Protein AF-A0A9X0CP91-F1 (afdb_monomer_lite)

Radius of gyration: 25.09 Å; chains: 1; bounding box: 64×52×85 Å

Structure (mmCIF, N/CA/C/O backbone):
data_AF-A0A9X0CP91-F1
#
_entry.id   AF-A0A9X0CP91-F1
#
loop_
_atom_site.group_PDB
_atom_site.id
_atom_site.type_symbol
_atom_site.label_atom_id
_atom_site.label_alt_id
_atom_site.label_comp_id
_atom_site.label_asym_id
_atom_site.label_entity_id
_atom_site.label_seq_id
_atom_site.pdbx_PDB_ins_code
_atom_site.Cartn_x
_atom_site.Cartn_y
_atom_site.Cartn_z
_atom_site.occupancy
_atom_site.B_iso_or_equiv
_atom_site.auth_seq_id
_atom_site.auth_comp_id
_atom_site.auth_asym_id
_atom_site.auth_atom_id
_atom_site.pdbx_PDB_model_num
ATOM 1 N N . MET A 1 1 ? 45.580 -5.637 -49.593 1.00 37.94 1 MET A N 1
ATOM 2 C CA . MET A 1 1 ? 45.511 -6.085 -48.185 1.00 37.94 1 MET A CA 1
ATOM 3 C C . MET A 1 1 ? 44.489 -5.228 -47.448 1.00 37.94 1 MET A C 1
ATOM 5 O O . MET A 1 1 ? 44.771 -4.050 -47.260 1.00 37.94 1 MET A O 1
ATOM 9 N N . PRO A 1 2 ? 43.308 -5.745 -47.074 1.00 35.38 2 PRO A N 1
ATOM 10 C CA . PRO A 1 2 ? 42.394 -5.023 -46.199 1.00 35.38 2 PRO A CA 1
ATOM 11 C C . PRO A 1 2 ? 42.758 -5.299 -44.733 1.00 35.38 2 PRO A C 1
ATOM 13 O O . PRO A 1 2 ? 42.915 -6.451 -44.333 1.00 35.38 2 PRO A O 1
ATOM 16 N N . LYS A 1 3 ? 42.923 -4.235 -43.940 1.00 39.47 3 LYS A N 1
ATOM 17 C CA . LYS A 1 3 ? 43.071 -4.321 -42.482 1.00 39.47 3 LYS A CA 1
ATOM 18 C C . LYS A 1 3 ? 41.711 -4.699 -41.891 1.00 39.47 3 LYS A C 1
ATOM 20 O O . LYS A 1 3 ? 40.739 -3.980 -42.102 1.00 39.47 3 LYS A O 1
ATOM 25 N N . GLY A 1 4 ? 41.657 -5.841 -41.209 1.00 34.72 4 GLY A N 1
ATOM 26 C CA . GLY A 1 4 ? 40.470 -6.313 -40.504 1.00 34.72 4 GLY A CA 1
ATOM 27 C C . GLY A 1 4 ? 40.104 -5.373 -39.359 1.00 34.72 4 GLY A C 1
ATOM 28 O O . GLY A 1 4 ? 40.947 -5.051 -38.525 1.00 34.72 4 GLY A O 1
ATOM 29 N N . ASP A 1 5 ? 38.848 -4.934 -39.349 1.00 39.09 5 ASP A N 1
ATOM 30 C CA . ASP A 1 5 ? 38.219 -4.230 -38.235 1.00 39.09 5 ASP A CA 1
ATOM 31 C C . ASP A 1 5 ? 37.894 -5.267 -37.147 1.00 39.09 5 ASP A C 1
ATOM 33 O O . ASP A 1 5 ? 36.863 -5.939 -37.180 1.00 39.09 5 ASP A O 1
ATOM 37 N N . THR A 1 6 ? 38.817 -5.469 -36.206 1.00 44.38 6 THR A N 1
ATOM 38 C CA . THR A 1 6 ? 38.573 -6.218 -34.969 1.00 44.38 6 THR A CA 1
ATOM 39 C C . THR A 1 6 ? 37.736 -5.364 -34.018 1.00 44.38 6 THR A C 1
ATOM 41 O O . THR A 1 6 ? 38.214 -4.887 -32.990 1.00 44.38 6 THR A O 1
ATOM 44 N N . ARG A 1 7 ? 36.446 -5.201 -34.332 1.00 39.03 7 ARG A N 1
ATOM 45 C CA . ARG A 1 7 ? 35.447 -4.877 -33.308 1.00 39.03 7 ARG A CA 1
ATOM 46 C C . ARG A 1 7 ? 35.162 -6.139 -32.519 1.00 39.03 7 ARG A C 1
ATOM 48 O O . ARG A 1 7 ? 34.412 -7.014 -32.943 1.00 39.03 7 ARG A O 1
ATOM 55 N N . THR A 1 8 ? 35.798 -6.215 -31.362 1.00 38.59 8 THR A N 1
ATOM 56 C CA . THR A 1 8 ? 35.434 -7.088 -30.256 1.00 38.59 8 THR A CA 1
ATOM 57 C C . THR A 1 8 ? 33.922 -7.026 -30.027 1.00 38.59 8 THR A C 1
ATOM 59 O O . THR A 1 8 ? 33.380 -6.038 -29.535 1.00 38.59 8 THR A O 1
ATOM 62 N N . GLN A 1 9 ? 33.235 -8.108 -30.402 1.00 38.88 9 GLN A N 1
ATOM 63 C CA . GLN A 1 9 ? 31.926 -8.475 -29.871 1.00 38.88 9 GLN A CA 1
ATOM 64 C C . GLN A 1 9 ? 32.090 -8.742 -28.372 1.00 38.88 9 GLN A C 1
ATOM 66 O O . GLN A 1 9 ? 32.243 -9.881 -27.930 1.00 38.88 9 GLN A O 1
ATOM 71 N N . THR A 1 10 ? 32.096 -7.685 -27.568 1.00 36.56 10 THR A N 1
ATOM 72 C CA . THR A 1 10 ? 32.018 -7.826 -26.118 1.00 36.56 10 THR A CA 1
ATOM 73 C C . THR A 1 10 ? 30.563 -8.114 -25.760 1.00 36.56 10 THR A C 1
ATOM 75 O O . THR A 1 10 ? 29.723 -7.223 -25.726 1.00 36.56 10 THR A O 1
ATOM 78 N N . GLN A 1 11 ? 30.284 -9.410 -25.619 1.00 34.94 11 GLN A N 1
ATOM 79 C CA . GLN A 1 11 ? 29.275 -10.041 -24.766 1.00 34.94 11 GLN A CA 1
ATOM 80 C C . GLN A 1 11 ? 28.135 -9.144 -24.250 1.00 34.94 11 GLN A C 1
ATOM 82 O O . GLN A 1 11 ? 28.250 -8.496 -23.216 1.00 34.94 11 GLN A O 1
ATOM 87 N N . TRP A 1 12 ? 26.966 -9.276 -24.880 1.00 33.06 12 TRP A N 1
ATOM 88 C CA . TRP A 1 12 ? 25.655 -8.998 -24.279 1.00 33.06 12 TRP A CA 1
ATOM 89 C C . TRP A 1 12 ? 25.276 -10.077 -23.249 1.00 33.06 12 TRP A C 1
ATOM 91 O O . TRP A 1 12 ? 24.213 -10.690 -23.343 1.00 33.06 12 TRP A O 1
ATOM 101 N N . LYS A 1 13 ? 26.176 -10.392 -22.315 1.00 39.19 13 LYS A N 1
ATOM 102 C CA . LYS A 1 13 ? 25.868 -11.319 -21.227 1.00 39.19 13 LYS A CA 1
ATOM 103 C C . LYS A 1 13 ? 25.363 -10.503 -20.044 1.00 39.19 13 LYS A C 1
ATOM 105 O O . LYS A 1 13 ? 26.078 -9.652 -19.530 1.00 39.19 13 LYS A O 1
ATOM 110 N N . ASP A 1 14 ? 24.106 -10.780 -19.710 1.00 44.78 14 ASP A N 1
ATOM 111 C CA . ASP A 1 14 ? 23.329 -10.283 -18.574 1.00 44.78 14 ASP A CA 1
ATOM 112 C C . ASP A 1 14 ? 22.700 -8.894 -18.755 1.00 44.78 14 ASP A C 1
ATOM 114 O O . ASP A 1 14 ? 22.888 -7.977 -17.960 1.00 44.78 14 ASP A O 1
ATOM 118 N N . ILE A 1 15 ? 21.854 -8.756 -19.785 1.00 43.19 15 ILE A N 1
ATOM 119 C CA . ILE A 1 15 ? 20.741 -7.800 -19.700 1.00 43.19 15 ILE A CA 1
ATOM 120 C C . ILE A 1 15 ? 19.804 -8.366 -18.620 1.00 43.19 15 ILE A C 1
ATOM 122 O O . ILE A 1 15 ? 19.315 -9.486 -18.811 1.00 43.19 15 ILE A O 1
ATOM 126 N N . PRO A 1 16 ? 19.546 -7.662 -17.498 1.00 52.84 16 PRO A N 1
ATOM 127 C CA . PRO A 1 16 ? 18.513 -8.077 -16.557 1.00 52.84 16 PRO A CA 1
ATOM 128 C C . PRO A 1 16 ? 17.243 -8.327 -17.361 1.00 52.84 16 PRO A C 1
ATOM 130 O O . PRO A 1 16 ? 16.894 -7.477 -18.183 1.00 52.84 16 PRO A O 1
ATOM 133 N N . SER A 1 17 ? 16.615 -9.497 -17.183 1.00 63.12 17 SER A N 1
ATOM 134 C CA . SER A 1 17 ? 15.322 -9.835 -17.792 1.00 63.12 17 SER A CA 1
ATOM 135 C C . SER A 1 17 ? 14.482 -8.568 -17.892 1.00 63.12 17 SER A C 1
ATOM 137 O O . SER A 1 17 ? 14.165 -7.974 -16.862 1.00 63.12 17 SER A O 1
ATOM 139 N N . ARG A 1 18 ? 14.228 -8.097 -19.118 1.00 76.56 18 ARG A N 1
ATOM 140 C CA . ARG A 1 18 ? 13.559 -6.816 -19.345 1.00 76.56 18 ARG A CA 1
ATOM 141 C C . ARG A 1 18 ? 12.247 -6.838 -18.565 1.00 76.56 18 ARG A C 1
ATOM 143 O O . ARG A 1 18 ? 11.402 -7.676 -18.859 1.00 76.56 18 ARG A O 1
ATOM 150 N N . CYS A 1 19 ? 12.111 -5.952 -17.581 1.00 84.75 19 CYS A N 1
ATOM 151 C CA . CYS A 1 19 ? 10.908 -5.868 -16.762 1.00 84.75 19 CYS A CA 1
ATOM 152 C C . CYS A 1 19 ? 9.697 -5.624 -17.663 1.00 84.75 19 CYS A C 1
ATOM 154 O O . CYS A 1 19 ? 9.594 -4.573 -18.309 1.00 84.75 19 CYS A O 1
ATOM 156 N N . ASP A 1 20 ? 8.788 -6.597 -17.716 1.00 92.69 20 ASP A N 1
ATOM 157 C CA . ASP A 1 20 ? 7.446 -6.370 -18.231 1.00 92.69 20 ASP A CA 1
ATOM 158 C C . ASP A 1 20 ? 6.629 -5.745 -17.104 1.00 92.69 20 ASP A C 1
ATOM 160 O O . ASP A 1 20 ? 5.955 -6.419 -16.326 1.00 92.69 20 ASP A O 1
ATOM 164 N N . MET A 1 21 ? 6.735 -4.420 -17.000 1.00 91.19 21 MET A N 1
ATOM 165 C CA . MET A 1 21 ? 6.109 -3.656 -15.926 1.00 91.19 21 MET A CA 1
ATOM 166 C C . MET A 1 21 ? 4.596 -3.891 -15.860 1.00 91.19 21 MET A C 1
ATOM 168 O O . MET A 1 21 ? 4.042 -3.916 -14.768 1.00 91.19 21 MET A O 1
ATOM 172 N N . LYS A 1 22 ? 3.925 -4.107 -17.000 1.00 93.12 22 LYS A N 1
ATOM 173 C CA . LYS A 1 22 ? 2.479 -4.356 -17.027 1.00 93.12 22 LYS A CA 1
ATOM 174 C C . LYS A 1 22 ? 2.155 -5.723 -16.430 1.00 93.12 22 LYS A C 1
ATOM 176 O O . LYS A 1 22 ? 1.261 -5.824 -15.590 1.00 93.12 22 LYS A O 1
ATOM 181 N N . GLN A 1 23 ? 2.866 -6.761 -16.866 1.00 95.88 23 GLN A N 1
ATOM 182 C CA . GLN A 1 23 ? 2.664 -8.115 -16.359 1.00 95.88 23 GLN A CA 1
ATOM 183 C C . GLN A 1 23 ? 3.002 -8.200 -14.867 1.00 95.88 23 GLN A C 1
ATOM 185 O O . GLN A 1 23 ? 2.199 -8.705 -14.084 1.00 95.88 23 GLN A O 1
ATOM 190 N N . GLU A 1 24 ? 4.156 -7.671 -14.465 1.00 97.06 24 GLU A N 1
ATOM 191 C CA . GLU A 1 24 ? 4.612 -7.737 -13.079 1.00 97.06 24 GLU A CA 1
ATOM 192 C C . GLU A 1 24 ? 3.738 -6.895 -12.137 1.00 97.06 24 GLU A C 1
ATOM 194 O O . GLU A 1 24 ? 3.405 -7.363 -11.051 1.00 97.06 24 GLU A O 1
ATOM 199 N N . LEU A 1 25 ? 3.276 -5.707 -12.551 1.00 96.25 25 LEU A N 1
ATOM 200 C CA . LEU A 1 25 ? 2.297 -4.949 -11.760 1.00 96.25 25 LEU A CA 1
ATOM 201 C C . LEU A 1 25 ? 0.984 -5.714 -11.593 1.00 96.25 25 LEU A C 1
ATOM 203 O O . LEU A 1 25 ? 0.441 -5.726 -10.497 1.00 96.25 25 LEU A O 1
ATOM 207 N N . THR A 1 26 ? 0.502 -6.392 -12.639 1.00 96.81 26 THR A N 1
ATOM 208 C CA . THR A 1 26 ? -0.719 -7.213 -12.553 1.00 96.81 26 THR A CA 1
ATOM 209 C C . THR A 1 26 ? -0.546 -8.356 -11.547 1.00 96.81 26 THR A C 1
ATOM 211 O O . THR A 1 26 ? -1.462 -8.678 -10.798 1.00 96.81 26 THR A O 1
ATOM 214 N N . MET A 1 27 ? 0.635 -8.974 -11.486 1.00 97.19 27 MET A N 1
ATOM 215 C CA . MET A 1 27 ? 0.931 -10.015 -10.495 1.00 97.19 27 MET A CA 1
ATOM 216 C C . MET A 1 27 ? 0.892 -9.472 -9.061 1.00 97.19 27 MET A C 1
ATOM 218 O O . MET A 1 27 ? 0.275 -10.081 -8.187 1.00 97.19 27 MET A O 1
ATOM 222 N N . VAL A 1 28 ? 1.521 -8.318 -8.822 1.00 96.56 28 VAL A N 1
ATOM 223 C CA . VAL A 1 28 ? 1.542 -7.674 -7.498 1.00 96.56 28 VAL A CA 1
ATOM 224 C C . VAL A 1 28 ? 0.153 -7.189 -7.089 1.00 96.56 28 VAL A C 1
ATOM 226 O O . VAL A 1 28 ? -0.247 -7.399 -5.949 1.00 96.56 28 VAL A O 1
ATOM 229 N N . GLU A 1 29 ? -0.600 -6.597 -8.013 1.00 95.88 29 GLU A N 1
ATOM 230 C CA . GLU A 1 29 ? -1.969 -6.122 -7.798 1.00 95.88 29 GLU A CA 1
ATOM 231 C C . GLU A 1 29 ? -2.897 -7.261 -7.354 1.00 95.88 29 GLU A C 1
ATOM 233 O O . GLU A 1 29 ? -3.529 -7.155 -6.302 1.00 95.88 29 GLU A O 1
ATOM 238 N N . ASN A 1 30 ? -2.881 -8.394 -8.064 1.00 94.88 30 ASN A N 1
ATOM 239 C CA . ASN A 1 30 ? -3.646 -9.582 -7.676 1.00 94.88 30 ASN A CA 1
ATOM 240 C C . ASN A 1 30 ? -3.277 -10.087 -6.274 1.00 94.88 30 ASN A C 1
ATOM 242 O O . ASN A 1 30 ? -4.160 -10.464 -5.504 1.00 94.88 30 ASN A O 1
ATOM 246 N N . LYS A 1 31 ? -1.982 -10.082 -5.931 1.00 94.50 31 LYS A N 1
ATOM 247 C CA . LYS A 1 31 ? -1.513 -10.542 -4.620 1.00 94.50 31 LYS A CA 1
ATOM 248 C C . LYS A 1 31 ? -1.915 -9.594 -3.486 1.00 94.50 31 LYS A C 1
ATOM 250 O O . LYS A 1 31 ? -2.347 -10.052 -2.431 1.00 94.50 31 LYS A O 1
ATOM 255 N N . ILE A 1 32 ? -1.820 -8.280 -3.711 1.00 93.56 32 ILE A N 1
ATOM 256 C CA . ILE A 1 32 ? -2.315 -7.254 -2.778 1.00 93.56 32 ILE A CA 1
ATOM 257 C C . ILE A 1 32 ? -3.807 -7.470 -2.522 1.00 93.56 32 ILE A C 1
ATOM 259 O O . ILE A 1 32 ? -4.246 -7.469 -1.371 1.00 93.56 32 ILE A O 1
ATOM 263 N N . TYR A 1 33 ? -4.582 -7.683 -3.587 1.00 90.94 33 TYR A N 1
ATOM 264 C CA . TYR A 1 33 ? -6.013 -7.915 -3.467 1.00 90.94 33 TYR A CA 1
ATOM 265 C C . TYR A 1 33 ? -6.325 -9.181 -2.660 1.00 90.94 33 TYR A C 1
ATOM 267 O O . TYR A 1 33 ? -7.146 -9.136 -1.742 1.00 90.94 33 TYR A O 1
ATOM 275 N N . SER A 1 34 ? -5.661 -10.303 -2.947 1.00 90.50 34 SER A N 1
ATOM 276 C CA . SER A 1 34 ? -5.922 -11.554 -2.230 1.00 90.50 34 SER A CA 1
ATOM 277 C C . SER A 1 34 ? -5.543 -11.473 -0.750 1.00 90.50 34 SER A C 1
ATOM 279 O O . SER A 1 34 ? -6.365 -11.800 0.102 1.00 90.50 34 SER A O 1
ATOM 281 N N . GLU A 1 35 ? -4.333 -11.010 -0.429 1.00 89.62 35 GLU A N 1
ATOM 282 C CA . GLU A 1 35 ? -3.804 -11.099 0.940 1.00 89.62 35 GLU A CA 1
ATOM 283 C C . GLU A 1 35 ? -4.321 -9.974 1.845 1.00 89.62 35 GLU A C 1
ATOM 285 O O . GLU A 1 35 ? -4.749 -10.224 2.976 1.00 89.62 35 GLU A O 1
ATOM 290 N N . PHE A 1 36 ? -4.333 -8.733 1.350 1.00 85.19 36 PHE A N 1
ATOM 291 C CA . PHE A 1 36 ? -4.636 -7.564 2.181 1.00 85.19 36 PHE A CA 1
ATOM 292 C C . PHE A 1 36 ? -6.101 -7.134 2.100 1.00 85.19 36 PHE A C 1
ATOM 294 O O . PHE A 1 36 ? -6.661 -6.671 3.094 1.00 85.19 36 PHE A O 1
ATOM 301 N N . VAL A 1 37 ? -6.752 -7.302 0.943 1.00 80.94 37 VAL A N 1
ATOM 302 C CA . VAL A 1 37 ? -8.135 -6.834 0.747 1.00 80.94 37 VAL A CA 1
ATOM 303 C C . VAL A 1 37 ? -9.148 -7.928 1.081 1.00 80.94 37 VAL A C 1
ATOM 305 O O . VAL A 1 37 ? -10.051 -7.700 1.889 1.00 80.94 37 VAL A O 1
ATOM 308 N N . MET A 1 38 ? -8.999 -9.112 0.480 1.00 81.38 38 MET A N 1
ATOM 309 C CA . MET A 1 38 ? -9.953 -10.216 0.622 1.00 81.38 38 MET A CA 1
ATOM 310 C C . MET A 1 38 ? -9.759 -10.985 1.922 1.00 81.38 38 MET A C 1
ATOM 312 O O . MET A 1 38 ? -10.694 -11.088 2.717 1.00 81.38 38 MET A O 1
ATOM 316 N N . ASN A 1 39 ? -8.554 -11.503 2.149 1.00 73.69 39 ASN A N 1
ATOM 317 C CA . ASN A 1 39 ? -8.322 -12.392 3.279 1.00 73.69 39 ASN A CA 1
ATOM 318 C C . ASN A 1 39 ? -8.040 -11.634 4.583 1.00 73.69 39 ASN A C 1
ATOM 320 O O . ASN A 1 39 ? -8.212 -12.200 5.661 1.00 73.69 39 ASN A O 1
ATOM 324 N N . LYS A 1 40 ? -7.626 -10.356 4.500 1.00 72.00 40 LYS A N 1
ATOM 325 C CA . LYS A 1 40 ? -7.164 -9.544 5.648 1.00 72.00 40 LYS A CA 1
ATOM 326 C C . LYS A 1 40 ? -6.170 -10.317 6.526 1.00 72.00 40 LYS A C 1
ATOM 328 O O . LYS A 1 40 ? -6.150 -10.162 7.744 1.00 72.00 40 LYS A O 1
ATOM 333 N N . GLU A 1 41 ? -5.387 -11.184 5.889 1.00 54.25 41 GLU A N 1
ATOM 334 C CA . GLU A 1 41 ? -4.546 -12.195 6.535 1.00 54.25 41 GLU A CA 1
ATOM 335 C C . GLU A 1 41 ? -3.306 -11.574 7.179 1.00 54.25 41 GLU A C 1
ATOM 337 O O . GLU A 1 41 ? -2.643 -12.205 8.000 1.00 54.25 41 GLU A O 1
ATOM 342 N N . SER A 1 42 ? -2.955 -10.344 6.800 1.00 61.28 42 SER A N 1
ATOM 343 C CA . SER A 1 42 ? -1.746 -9.664 7.249 1.00 61.28 42 SER A CA 1
ATOM 344 C C . SER A 1 42 ? -1.905 -8.149 7.236 1.00 61.28 42 SER A C 1
ATOM 346 O O . SER A 1 42 ? -2.747 -7.593 6.529 1.00 61.28 42 SER A O 1
ATOM 348 N N . TYR A 1 43 ? -1.069 -7.482 8.031 1.00 73.94 43 TYR A N 1
ATOM 349 C CA . TYR A 1 43 ? -0.883 -6.039 7.940 1.00 73.94 43 TYR A CA 1
ATOM 350 C C . TYR A 1 43 ? -0.266 -5.677 6.587 1.00 73.94 43 TYR A C 1
ATOM 352 O O . TYR A 1 43 ? 0.529 -6.441 6.038 1.00 73.94 43 TYR A O 1
ATOM 360 N N . ASN A 1 44 ? -0.611 -4.493 6.083 1.00 83.94 44 ASN A N 1
ATOM 361 C CA . ASN A 1 44 ? -0.014 -3.938 4.873 1.00 83.94 44 ASN A CA 1
ATOM 362 C C . ASN A 1 44 ? 1.516 -3.913 5.010 1.00 83.94 44 ASN A C 1
ATOM 364 O O . ASN A 1 44 ? 2.045 -3.395 5.996 1.00 83.94 44 ASN A O 1
ATOM 368 N N . GLU A 1 45 ? 2.230 -4.467 4.029 1.00 91.06 45 GLU A N 1
ATOM 369 C CA . GLU A 1 45 ? 3.692 -4.512 4.068 1.00 91.06 45 GLU A CA 1
ATOM 370 C C . GLU A 1 45 ? 4.279 -3.206 3.518 1.00 91.06 45 GLU A C 1
ATOM 372 O O . GLU A 1 45 ? 4.032 -2.838 2.366 1.00 91.06 45 GLU A O 1
ATOM 377 N N . TYR A 1 46 ? 5.058 -2.508 4.345 1.00 93.12 46 TYR A N 1
ATOM 378 C CA . TYR A 1 46 ? 5.669 -1.212 4.032 1.00 93.12 46 TYR A CA 1
ATOM 379 C C . TYR A 1 46 ? 7.196 -1.212 4.164 1.00 93.12 46 TYR A C 1
ATOM 381 O O . TYR A 1 46 ? 7.852 -0.260 3.728 1.00 93.12 46 TYR A O 1
ATOM 389 N N . GLU A 1 47 ? 7.778 -2.248 4.770 1.00 95.56 47 GLU A N 1
ATOM 390 C CA . GLU A 1 47 ? 9.222 -2.396 4.888 1.00 95.56 47 GLU A CA 1
ATOM 391 C C . GLU A 1 47 ? 9.796 -2.772 3.509 1.00 95.56 47 GLU A C 1
ATOM 393 O O . GLU A 1 47 ? 9.368 -3.766 2.920 1.00 95.56 47 GLU A O 1
ATOM 398 N N . PRO A 1 48 ? 10.736 -1.991 2.941 1.00 96.88 48 PRO A N 1
ATOM 399 C CA . PRO A 1 48 ? 11.183 -2.204 1.567 1.00 96.88 48 PRO A CA 1
ATOM 400 C C . PRO A 1 48 ? 11.762 -3.589 1.264 1.00 96.88 48 PRO A C 1
ATOM 402 O O . PRO A 1 48 ? 11.528 -4.106 0.172 1.00 96.88 48 PRO A O 1
ATOM 405 N N . GLY A 1 49 ? 12.517 -4.185 2.192 1.00 96.50 49 GLY A N 1
ATOM 406 C CA . GLY A 1 49 ? 13.092 -5.520 2.019 1.00 96.50 49 GLY A CA 1
ATOM 407 C C . GLY A 1 49 ? 12.010 -6.590 1.887 1.00 96.50 49 GLY A C 1
ATOM 408 O O . GLY A 1 49 ? 11.952 -7.300 0.881 1.00 96.50 49 GLY A O 1
ATOM 409 N N . ARG A 1 50 ? 11.093 -6.635 2.852 1.00 96.25 50 ARG A N 1
ATOM 410 C CA . ARG A 1 50 ? 9.943 -7.544 2.866 1.00 96.25 50 ARG A CA 1
ATOM 411 C C . ARG A 1 50 ? 8.990 -7.289 1.709 1.00 96.25 50 ARG A C 1
ATOM 413 O O . ARG A 1 50 ? 8.518 -8.235 1.090 1.00 96.25 50 ARG A O 1
ATOM 420 N N . PHE A 1 51 ? 8.753 -6.032 1.342 1.00 97.12 51 PHE A N 1
ATOM 421 C CA . PHE A 1 51 ? 7.905 -5.707 0.196 1.00 97.12 51 PHE A CA 1
ATOM 422 C C . PHE A 1 51 ? 8.526 -6.169 -1.131 1.00 97.12 51 PHE A C 1
ATOM 424 O O . PHE A 1 51 ? 7.826 -6.631 -2.037 1.00 97.12 51 PHE A O 1
ATOM 431 N N . ARG A 1 52 ? 9.856 -6.103 -1.262 1.00 97.81 52 ARG A N 1
ATOM 432 C CA . ARG A 1 52 ? 10.558 -6.677 -2.415 1.00 97.81 52 ARG A CA 1
ATOM 433 C C . ARG A 1 52 ? 10.387 -8.199 -2.468 1.00 97.81 52 ARG A C 1
ATOM 435 O O . ARG A 1 52 ? 10.114 -8.738 -3.539 1.00 97.81 52 ARG A O 1
ATOM 442 N N . GLU A 1 53 ? 10.499 -8.892 -1.336 1.00 97.12 53 GLU A N 1
ATOM 443 C CA . GLU A 1 53 ? 10.233 -10.338 -1.237 1.00 97.12 53 GLU A CA 1
ATOM 444 C C . GLU A 1 53 ? 8.766 -10.684 -1.542 1.00 97.12 53 GLU A C 1
ATOM 446 O O . GLU A 1 53 ? 8.477 -11.666 -2.235 1.00 97.12 53 GLU A O 1
ATOM 451 N N . PHE A 1 54 ? 7.833 -9.837 -1.109 1.00 96.06 54 PHE A N 1
ATOM 452 C CA . PHE A 1 54 ? 6.418 -9.921 -1.456 1.00 96.06 54 PHE A CA 1
ATOM 453 C C . PHE A 1 54 ? 6.201 -9.831 -2.976 1.00 96.06 54 PHE A C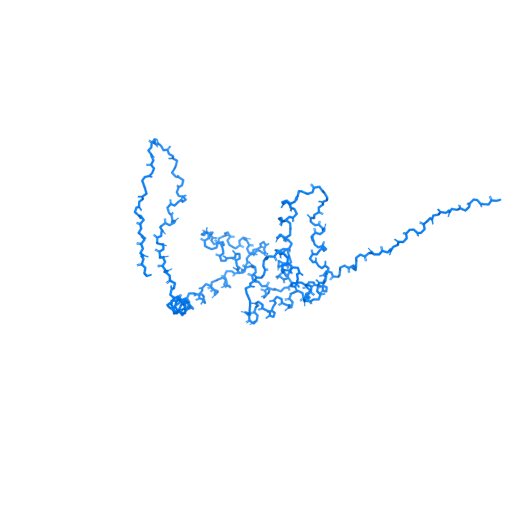 1
ATOM 455 O O . PHE A 1 54 ? 5.514 -10.678 -3.548 1.00 96.06 54 PHE A O 1
ATOM 462 N N . CYS A 1 55 ? 6.853 -8.881 -3.660 1.00 96.88 55 CYS A N 1
ATOM 463 C CA . CYS A 1 55 ? 6.795 -8.772 -5.123 1.00 96.88 55 CYS A CA 1
ATOM 464 C C . CYS A 1 55 ? 7.342 -10.036 -5.806 1.00 96.88 55 CYS A C 1
ATOM 466 O O . CYS A 1 55 ? 6.692 -10.611 -6.680 1.00 96.88 55 CYS A O 1
ATOM 468 N N . ILE A 1 56 ? 8.508 -10.522 -5.364 1.00 96.88 56 ILE A N 1
ATOM 469 C CA . ILE A 1 56 ? 9.139 -11.727 -5.924 1.00 96.88 56 ILE A CA 1
ATOM 470 C C . ILE A 1 56 ? 8.227 -12.944 -5.768 1.00 96.88 56 ILE A C 1
ATOM 472 O O . ILE A 1 56 ? 8.058 -13.717 -6.712 1.00 96.88 56 ILE A O 1
ATOM 476 N N . SER A 1 57 ? 7.611 -13.104 -4.598 1.00 96.12 57 SER A N 1
ATOM 477 C CA . SER A 1 57 ? 6.682 -14.201 -4.323 1.00 96.12 57 SER A CA 1
ATOM 478 C C . SER A 1 57 ? 5.333 -14.055 -5.040 1.00 96.12 57 SER A C 1
ATOM 480 O O . SER A 1 57 ? 4.622 -15.046 -5.165 1.00 96.12 57 SER A O 1
ATOM 482 N N . ALA A 1 58 ? 4.986 -12.869 -5.553 1.00 95.62 58 ALA A N 1
ATOM 483 C CA . ALA A 1 58 ? 3.883 -12.682 -6.504 1.00 95.62 58 ALA A CA 1
ATOM 484 C C . ALA A 1 58 ? 4.241 -13.126 -7.936 1.00 95.62 58 ALA A C 1
ATOM 486 O O . ALA A 1 58 ? 3.363 -13.255 -8.783 1.00 95.62 58 ALA A O 1
ATOM 487 N N . GLY A 1 59 ? 5.528 -13.347 -8.226 1.00 95.44 59 GLY A N 1
ATOM 488 C CA . GLY A 1 59 ? 6.052 -13.588 -9.573 1.00 95.44 59 GLY A CA 1
ATOM 489 C C . GLY A 1 59 ? 6.678 -12.350 -10.227 1.00 95.44 59 GLY A C 1
ATOM 490 O O . GLY A 1 59 ? 7.333 -12.483 -11.262 1.00 95.44 59 GLY A O 1
ATOM 491 N N . ALA A 1 60 ? 6.564 -11.176 -9.599 1.00 96.62 60 ALA A N 1
ATOM 492 C CA . ALA A 1 60 ? 7.166 -9.921 -10.040 1.00 96.62 60 ALA A CA 1
ATOM 493 C C . ALA A 1 60 ? 8.630 -9.818 -9.585 1.00 96.62 60 ALA A C 1
ATOM 495 O O . ALA A 1 60 ? 8.968 -9.189 -8.578 1.00 96.62 60 ALA A O 1
ATOM 496 N N . LYS A 1 61 ? 9.513 -10.509 -10.311 1.00 95.31 61 LYS A N 1
ATOM 497 C CA . LYS A 1 61 ? 10.926 -10.667 -9.938 1.00 95.31 61 LYS A CA 1
ATOM 498 C C . LYS A 1 61 ? 11.767 -9.410 -10.134 1.00 95.31 61 LYS A C 1
ATOM 500 O O . LYS A 1 61 ? 12.817 -9.308 -9.505 1.00 95.31 61 LYS A O 1
ATOM 505 N N . THR A 1 62 ? 11.368 -8.503 -11.025 1.00 96.31 62 THR A N 1
ATOM 506 C CA . THR A 1 62 ? 12.215 -7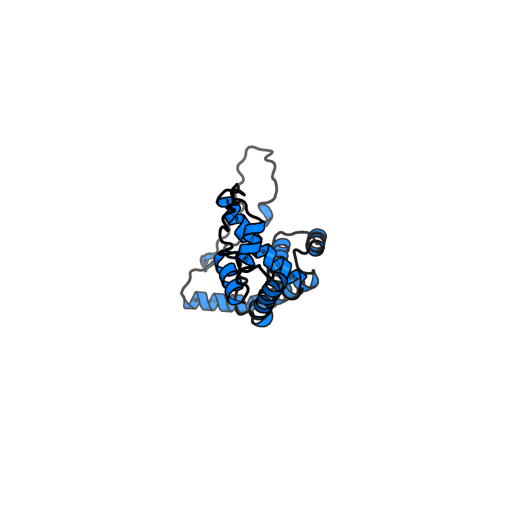.375 -11.442 1.00 96.31 62 THR A CA 1
ATOM 507 C C . THR A 1 62 ? 11.578 -6.009 -11.215 1.00 96.31 62 THR A C 1
ATOM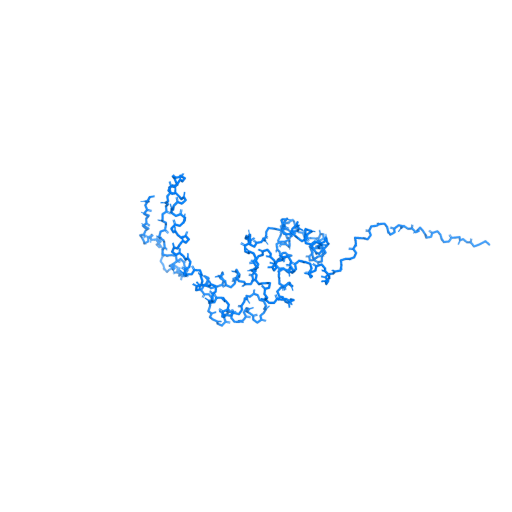 509 O O . THR A 1 62 ? 12.292 -5.008 -11.244 1.00 96.31 62 THR A O 1
ATOM 512 N N . LEU A 1 63 ? 10.275 -5.934 -10.937 1.00 96.75 63 LEU A N 1
ATOM 513 C CA . LEU A 1 63 ? 9.513 -4.694 -10.784 1.00 96.75 63 LEU A CA 1
ATOM 514 C C . LEU A 1 63 ? 10.135 -3.735 -9.768 1.00 96.75 63 LEU A C 1
ATOM 516 O O . LEU A 1 63 ? 10.423 -2.585 -10.103 1.00 96.75 63 LEU A O 1
ATOM 520 N N . PHE A 1 64 ? 10.364 -4.214 -8.543 1.00 97.44 64 PHE A N 1
ATOM 521 C CA . PHE A 1 64 ? 10.880 -3.386 -7.454 1.00 97.44 64 PHE A CA 1
ATOM 522 C C . PHE A 1 64 ? 12.246 -2.786 -7.804 1.00 97.44 64 PHE A C 1
ATOM 524 O O . PHE A 1 64 ? 12.434 -1.571 -7.735 1.00 97.44 64 PHE A O 1
ATOM 531 N N . ASP A 1 65 ? 13.182 -3.628 -8.245 1.00 96.12 65 ASP A N 1
ATOM 532 C CA . ASP A 1 65 ? 14.539 -3.198 -8.587 1.00 96.12 65 ASP A CA 1
ATOM 533 C C . ASP A 1 65 ? 14.558 -2.301 -9.825 1.00 96.12 65 ASP A C 1
ATOM 535 O O . ASP A 1 65 ? 15.342 -1.356 -9.895 1.00 96.12 65 ASP A O 1
ATOM 539 N N . THR A 1 66 ? 13.659 -2.545 -10.781 1.00 96.56 66 THR A N 1
ATOM 540 C CA . THR A 1 66 ? 13.511 -1.710 -11.976 1.00 96.56 66 THR A CA 1
ATOM 541 C C . THR A 1 66 ? 13.100 -0.296 -11.589 1.00 96.56 66 THR A C 1
ATOM 543 O O . THR A 1 66 ? 13.775 0.660 -11.973 1.00 96.56 66 THR A O 1
ATOM 546 N N . ILE A 1 67 ? 12.049 -0.138 -10.780 1.00 96.69 67 ILE A N 1
ATOM 547 C CA . ILE A 1 67 ? 11.608 1.185 -10.319 1.00 96.69 67 ILE A CA 1
ATOM 548 C C . ILE A 1 67 ? 12.690 1.826 -9.443 1.00 96.69 67 ILE A C 1
ATOM 550 O O . ILE A 1 67 ? 13.001 3.003 -9.630 1.00 96.69 67 ILE A O 1
ATOM 554 N N . LEU A 1 68 ? 13.319 1.065 -8.538 1.00 97.00 68 LEU A N 1
ATOM 555 C CA . LEU A 1 68 ? 14.400 1.575 -7.693 1.00 97.00 68 LEU A CA 1
ATOM 556 C C . LEU A 1 68 ? 15.570 2.105 -8.525 1.00 97.00 68 LEU A C 1
ATOM 558 O O . LEU A 1 68 ? 16.059 3.202 -8.252 1.00 97.00 68 LEU A O 1
ATOM 562 N N . SER A 1 69 ? 15.989 1.368 -9.554 1.00 94.94 69 SER A N 1
ATOM 563 C CA . SER A 1 69 ? 17.054 1.793 -10.464 1.00 94.94 69 SER A CA 1
ATOM 564 C C . SER A 1 69 ? 16.680 3.056 -11.246 1.00 94.94 69 SER A C 1
ATOM 566 O O . SER A 1 69 ? 17.532 3.911 -11.462 1.00 94.94 69 SER A O 1
ATOM 568 N N . ALA A 1 70 ? 15.402 3.228 -11.598 1.00 95.31 70 ALA A N 1
ATOM 569 C CA . ALA A 1 70 ? 14.919 4.397 -12.328 1.00 95.31 70 ALA A CA 1
ATOM 570 C C . ALA A 1 70 ? 14.914 5.677 -11.474 1.00 95.31 70 ALA A C 1
ATOM 572 O O . ALA A 1 70 ? 15.130 6.771 -11.993 1.00 95.31 70 ALA A O 1
ATOM 573 N N . VAL A 1 71 ? 14.683 5.558 -10.162 1.00 95.62 71 VAL A N 1
ATOM 574 C CA . VAL A 1 71 ? 14.621 6.711 -9.240 1.00 95.62 71 VAL A CA 1
ATOM 575 C C . VAL A 1 71 ? 15.933 6.975 -8.497 1.00 95.62 71 VAL A C 1
ATOM 577 O O . VAL A 1 71 ? 16.017 7.913 -7.694 1.00 95.62 71 VAL A O 1
ATOM 580 N N . THR A 1 72 ? 16.966 6.164 -8.736 1.00 94.56 72 THR A N 1
ATOM 581 C CA . THR A 1 72 ? 18.225 6.192 -7.981 1.00 94.56 72 THR A CA 1
ATOM 582 C C . THR A 1 72 ? 19.423 6.327 -8.912 1.00 94.56 72 THR A C 1
ATOM 584 O O . THR A 1 72 ? 19.448 5.779 -10.004 1.00 94.56 72 THR A O 1
ATOM 587 N N . THR A 1 73 ? 20.440 7.075 -8.484 1.00 93.38 73 THR A N 1
ATOM 588 C CA . THR A 1 73 ? 21.675 7.269 -9.254 1.00 93.38 73 THR A CA 1
ATOM 589 C C . THR A 1 73 ? 22.887 7.098 -8.349 1.00 93.38 73 THR A C 1
ATOM 591 O O . THR A 1 73 ? 22.777 7.252 -7.132 1.00 93.38 73 THR A O 1
ATOM 594 N N . SER A 1 74 ? 24.064 6.854 -8.931 1.00 90.62 74 SER A N 1
ATOM 595 C CA . SER A 1 74 ? 25.329 6.716 -8.189 1.00 90.62 74 SER A CA 1
ATOM 596 C C . SER A 1 74 ? 25.746 7.973 -7.414 1.00 90.62 74 SER A C 1
ATOM 598 O O . SER A 1 74 ? 26.650 7.912 -6.589 1.00 90.62 74 SER A O 1
ATOM 600 N N . ARG A 1 75 ? 25.095 9.116 -7.663 1.00 93.44 75 ARG A N 1
ATOM 601 C CA . ARG A 1 75 ? 25.329 10.378 -6.948 1.00 93.44 75 ARG A CA 1
ATOM 602 C C . ARG A 1 75 ? 24.544 10.482 -5.641 1.00 93.44 75 ARG A C 1
ATOM 604 O O . ARG A 1 75 ? 24.774 11.411 -4.873 1.00 93.44 75 ARG A O 1
ATOM 611 N N . HIS A 1 76 ? 23.570 9.603 -5.414 1.00 96.06 76 HIS A N 1
ATOM 612 C CA . HIS A 1 76 ? 22.750 9.642 -4.209 1.00 96.06 76 HIS A CA 1
ATOM 613 C C . HIS A 1 76 ? 23.523 9.107 -3.002 1.00 96.06 76 HIS A C 1
ATOM 615 O O . HIS A 1 76 ? 24.214 8.096 -3.092 1.00 96.06 76 HIS A O 1
ATOM 621 N N . SER A 1 77 ? 23.365 9.777 -1.858 1.00 96.19 77 SER A N 1
ATOM 622 C CA . SER A 1 77 ? 23.854 9.275 -0.574 1.00 96.19 77 SER A CA 1
ATOM 623 C C . SER A 1 77 ? 23.103 8.014 -0.149 1.00 96.19 77 SER A C 1
ATOM 625 O O . SER A 1 77 ? 21.981 7.765 -0.596 1.00 96.19 77 SER A O 1
ATOM 627 N N . THR A 1 78 ? 23.680 7.261 0.787 1.00 96.06 78 THR A N 1
ATOM 628 C CA . THR A 1 78 ? 23.041 6.081 1.386 1.00 96.06 78 THR A CA 1
ATOM 629 C C . THR A 1 78 ? 21.654 6.400 1.947 1.00 96.06 78 THR A C 1
ATOM 631 O O . THR A 1 78 ? 20.693 5.706 1.630 1.00 96.06 78 THR A O 1
ATOM 634 N N . ASP A 1 79 ? 21.500 7.509 2.675 1.00 96.69 79 ASP A N 1
ATOM 635 C CA . ASP A 1 79 ? 20.197 7.930 3.211 1.00 96.69 79 ASP A CA 1
ATOM 636 C C . ASP A 1 79 ? 19.175 8.209 2.108 1.00 96.69 79 ASP A C 1
ATOM 638 O O . ASP A 1 79 ? 17.995 7.869 2.227 1.00 96.69 79 ASP A O 1
ATOM 642 N N . ARG A 1 80 ? 19.622 8.805 0.997 1.00 95.50 80 ARG A N 1
ATOM 643 C CA . ARG A 1 80 ? 18.757 9.078 -0.150 1.00 95.50 80 ARG A CA 1
ATOM 644 C C . ARG A 1 80 ? 18.333 7.787 -0.849 1.00 95.50 80 ARG A C 1
ATOM 646 O O . ARG A 1 80 ? 17.184 7.704 -1.278 1.00 95.50 80 ARG A O 1
ATOM 653 N N . ILE A 1 81 ? 19.217 6.795 -0.939 1.00 95.75 81 ILE A N 1
ATOM 654 C CA . ILE A 1 81 ? 18.900 5.462 -1.468 1.00 95.75 81 ILE A CA 1
ATOM 655 C C . ILE A 1 81 ? 17.877 4.766 -0.561 1.00 95.75 81 ILE A C 1
ATOM 657 O O . ILE A 1 81 ? 16.845 4.311 -1.051 1.00 95.75 81 ILE A O 1
ATOM 661 N N . ASN A 1 82 ? 18.094 4.777 0.756 1.00 96.38 82 ASN A N 1
ATOM 662 C CA . ASN A 1 82 ? 17.175 4.187 1.736 1.00 96.38 82 ASN A CA 1
ATOM 663 C C . ASN A 1 82 ? 15.785 4.845 1.686 1.00 96.38 82 ASN A C 1
ATOM 665 O O . ASN A 1 82 ? 14.752 4.176 1.740 1.00 96.38 82 ASN A O 1
ATOM 669 N N . LEU A 1 83 ? 15.732 6.171 1.532 1.00 96.38 83 LEU A N 1
ATOM 670 C CA . LEU A 1 83 ? 14.471 6.889 1.347 1.00 96.38 83 LEU A CA 1
ATOM 671 C C . LEU A 1 83 ? 13.791 6.523 0.021 1.00 96.38 83 LEU A C 1
ATOM 673 O O . LEU A 1 83 ? 12.569 6.384 -0.030 1.00 96.38 83 LEU A O 1
ATOM 677 N N . ASN A 1 84 ? 14.563 6.363 -1.052 1.00 97.50 84 ASN A N 1
ATOM 678 C CA . ASN A 1 84 ? 14.030 5.943 -2.342 1.00 97.50 84 ASN A CA 1
ATOM 679 C C . ASN A 1 84 ? 13.433 4.535 -2.285 1.00 97.50 84 ASN A C 1
ATOM 681 O O . ASN A 1 84 ? 12.374 4.333 -2.861 1.00 97.50 84 ASN A O 1
ATOM 685 N N . GLN A 1 85 ? 14.026 3.597 -1.544 1.00 97.62 85 GLN A N 1
ATOM 686 C CA . GLN A 1 85 ? 13.446 2.264 -1.344 1.00 97.62 85 GLN A CA 1
ATOM 687 C C . GLN A 1 85 ? 12.037 2.335 -0.735 1.00 97.62 85 GLN A C 1
ATOM 689 O O . GLN A 1 85 ? 11.111 1.718 -1.255 1.00 97.62 85 GLN A O 1
ATOM 694 N N . LYS A 1 86 ? 11.833 3.164 0.299 1.00 97.31 86 LYS A N 1
ATOM 695 C CA . LYS A 1 86 ? 10.497 3.405 0.884 1.00 97.31 86 LYS A CA 1
ATOM 696 C C . LYS A 1 86 ? 9.529 4.038 -0.117 1.00 97.31 86 LYS A C 1
ATOM 698 O O . LYS A 1 86 ? 8.354 3.688 -0.171 1.00 97.31 86 LYS A O 1
ATOM 703 N N . ARG A 1 87 ? 10.020 4.961 -0.946 1.00 96.75 87 ARG A N 1
ATOM 704 C CA . ARG A 1 87 ? 9.209 5.592 -1.998 1.00 96.75 87 ARG A CA 1
ATOM 705 C C . ARG A 1 87 ? 8.820 4.614 -3.099 1.00 96.75 87 ARG A C 1
ATOM 707 O O . ARG A 1 87 ? 7.712 4.724 -3.601 1.00 96.75 87 ARG A O 1
A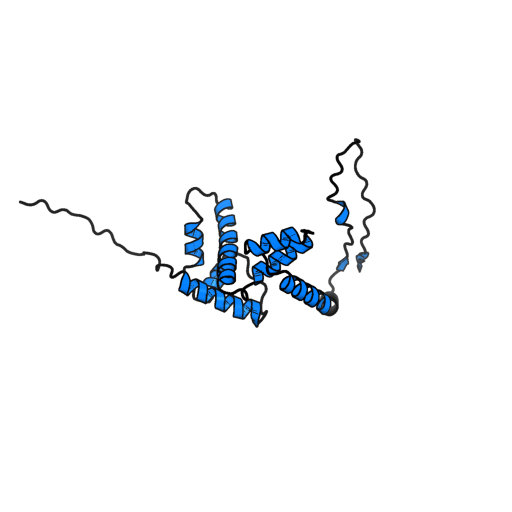TOM 714 N N . VAL A 1 88 ? 9.678 3.657 -3.449 1.00 97.81 88 VAL A N 1
ATOM 715 C CA . VAL A 1 88 ? 9.360 2.606 -4.430 1.00 97.81 88 VAL A CA 1
ATOM 716 C C . VAL A 1 88 ? 8.169 1.773 -3.964 1.00 97.81 88 VAL A C 1
ATOM 718 O O . VAL A 1 88 ? 7.264 1.545 -4.760 1.00 97.81 88 VAL A O 1
ATOM 721 N N . VAL A 1 89 ? 8.114 1.403 -2.679 1.00 97.44 89 VAL A N 1
ATOM 722 C CA . VAL A 1 89 ? 6.944 0.723 -2.093 1.00 97.44 89 VAL A CA 1
ATOM 723 C C . VAL A 1 89 ? 5.672 1.541 -2.337 1.00 97.44 89 VAL A C 1
ATOM 725 O O . VAL A 1 89 ? 4.707 1.045 -2.914 1.00 97.44 89 VAL A O 1
ATOM 728 N N . SER A 1 90 ? 5.697 2.831 -1.985 1.00 95.38 90 SER A N 1
ATOM 729 C CA . SER A 1 90 ? 4.564 3.738 -2.208 1.00 95.38 90 SER A CA 1
ATOM 730 C C . SER A 1 90 ? 4.195 3.885 -3.691 1.00 95.38 90 SER A C 1
ATOM 732 O O . SER A 1 90 ? 3.014 3.889 -4.028 1.00 95.38 90 SER A O 1
ATOM 734 N N . ILE A 1 91 ? 5.179 3.967 -4.592 1.00 95.88 91 ILE A N 1
ATOM 735 C CA . ILE A 1 91 ? 4.951 4.040 -6.043 1.00 95.88 91 ILE A CA 1
ATOM 736 C C . ILE A 1 91 ? 4.218 2.789 -6.533 1.00 95.88 91 ILE A C 1
ATOM 738 O O . ILE A 1 91 ? 3.244 2.918 -7.268 1.00 95.88 91 ILE A O 1
ATOM 742 N N . ILE A 1 92 ? 4.649 1.596 -6.115 1.00 96.38 92 ILE A N 1
ATOM 743 C CA . ILE A 1 92 ? 4.035 0.334 -6.545 1.00 96.38 92 ILE A CA 1
ATOM 744 C C . ILE A 1 92 ? 2.594 0.233 -6.040 1.00 96.38 92 ILE A C 1
ATOM 746 O O . ILE A 1 92 ? 1.705 -0.070 -6.834 1.00 96.38 92 ILE A O 1
ATOM 750 N N . TYR A 1 93 ? 2.333 0.554 -4.768 1.00 95.31 93 TYR A N 1
ATOM 751 C CA . TYR A 1 93 ? 0.963 0.610 -4.246 1.00 95.31 93 TYR A CA 1
ATOM 752 C C . TYR A 1 93 ? 0.087 1.592 -5.026 1.00 95.31 93 TYR A C 1
ATOM 754 O O . TYR A 1 93 ? -1.029 1.247 -5.405 1.00 95.31 93 TYR A O 1
ATOM 762 N N . ASN A 1 94 ? 0.586 2.799 -5.308 1.00 93.56 94 ASN A N 1
ATOM 763 C CA . ASN A 1 94 ? -0.156 3.786 -6.092 1.00 93.56 94 ASN A CA 1
ATOM 764 C C . ASN A 1 94 ? -0.422 3.304 -7.524 1.00 93.56 94 ASN A C 1
ATOM 766 O O . ASN A 1 94 ? -1.524 3.488 -8.030 1.00 93.56 94 ASN A O 1
ATOM 770 N N . MET A 1 95 ? 0.541 2.643 -8.171 1.00 94.31 95 MET A N 1
ATOM 771 C CA . MET A 1 95 ? 0.326 2.041 -9.490 1.00 94.31 95 MET A CA 1
ATOM 772 C C . MET A 1 95 ? -0.753 0.952 -9.445 1.00 94.31 95 MET A C 1
ATOM 774 O O . MET A 1 95 ? -1.642 0.957 -10.293 1.00 94.31 95 MET A O 1
ATOM 778 N N . CYS A 1 96 ? -0.723 0.070 -8.441 1.00 94.25 96 CYS A N 1
ATOM 779 C CA . CYS A 1 96 ? -1.745 -0.965 -8.260 1.00 94.25 96 CYS A CA 1
ATOM 780 C C . CYS A 1 96 ? -3.130 -0.352 -8.007 1.00 94.25 96 CYS A C 1
ATOM 782 O O . CYS A 1 96 ? -4.107 -0.788 -8.607 1.00 94.25 96 CYS A O 1
ATOM 784 N N . TYR A 1 97 ? -3.215 0.708 -7.202 1.00 92.50 97 TYR A N 1
ATOM 785 C CA . TYR A 1 97 ? -4.459 1.443 -6.965 1.00 92.50 97 TYR A CA 1
ATOM 786 C C . TYR A 1 97 ? -5.002 2.116 -8.235 1.00 92.50 97 TYR A C 1
ATOM 788 O O . TYR A 1 97 ? -6.202 2.072 -8.518 1.00 92.50 97 TYR A O 1
ATOM 796 N N . CYS A 1 98 ? -4.124 2.717 -9.043 1.00 90.25 98 CYS A N 1
ATOM 797 C CA . CYS A 1 98 ? -4.496 3.290 -10.337 1.00 90.25 98 CYS A CA 1
ATOM 798 C C . CYS A 1 98 ? -5.015 2.226 -11.314 1.00 90.25 98 CYS A C 1
ATOM 800 O O . CYS A 1 98 ? -5.891 2.524 -12.123 1.00 90.25 98 CYS A O 1
ATOM 802 N N . MET A 1 99 ? -4.493 0.997 -11.246 1.00 90.56 99 MET A N 1
ATOM 803 C CA . MET A 1 99 ? -5.006 -0.135 -12.023 1.00 90.56 99 MET A CA 1
ATOM 804 C C . MET A 1 99 ? -6.348 -0.640 -11.482 1.00 90.56 99 MET A C 1
ATOM 806 O O . MET A 1 99 ? -7.241 -0.953 -12.267 1.00 90.56 99 MET A O 1
ATOM 810 N N . SER A 1 100 ? -6.497 -0.695 -10.158 1.00 90.19 100 SER A N 1
ATOM 811 C CA . SER A 1 100 ? -7.694 -1.175 -9.480 1.00 90.19 100 SER A CA 1
ATOM 812 C C . SER A 1 100 ? -7.927 -0.434 -8.163 1.00 90.19 100 SER A C 1
ATOM 814 O O . SER A 1 100 ? -7.173 -0.567 -7.202 1.00 90.19 100 SER A O 1
ATOM 816 N N . GLN A 1 101 ? -9.033 0.311 -8.080 1.00 88.06 101 GLN A N 1
ATOM 817 C CA . GLN A 1 101 ? -9.388 1.107 -6.895 1.00 88.06 101 GLN A CA 1
ATOM 818 C C . GLN A 1 101 ? -9.729 0.253 -5.659 1.00 88.06 101 GLN A C 1
ATOM 820 O O . GLN A 1 101 ? -9.894 0.792 -4.564 1.00 88.06 101 GLN A O 1
ATOM 825 N N . THR A 1 102 ? -9.855 -1.070 -5.814 1.00 87.00 102 THR A N 1
ATOM 826 C CA . THR A 1 102 ? -10.003 -2.009 -4.693 1.00 87.00 102 THR A CA 1
ATOM 827 C C . THR A 1 102 ? -8.666 -2.339 -4.035 1.00 87.00 102 THR A C 1
ATOM 829 O O . THR A 1 102 ? -8.647 -2.690 -2.860 1.00 87.00 102 THR A O 1
ATOM 832 N N . CYS A 1 103 ? -7.549 -2.167 -4.746 1.00 89.56 103 CYS A N 1
ATOM 833 C CA . CYS A 1 103 ? -6.188 -2.309 -4.232 1.00 89.56 103 CYS A CA 1
ATOM 834 C C . CYS A 1 103 ? -5.759 -1.023 -3.528 1.00 89.56 103 CYS A C 1
ATOM 836 O O . CYS A 1 103 ? -4.819 -0.347 -3.940 1.00 89.56 103 CYS A O 1
ATOM 838 N N . ASN A 1 104 ? -6.487 -0.671 -2.469 1.00 90.19 104 ASN A N 1
ATOM 839 C CA . ASN A 1 104 ? -6.383 0.614 -1.788 1.00 90.19 104 ASN A CA 1
ATOM 840 C C . ASN A 1 104 ? -5.818 0.610 -0.346 1.00 90.19 104 ASN A C 1
ATOM 842 O O . ASN A 1 104 ? -6.118 1.556 0.390 1.00 90.19 104 ASN A O 1
ATOM 846 N N . PRO A 1 105 ? -5.013 -0.378 0.106 1.00 90.12 105 PRO A N 1
ATOM 847 C CA . PRO A 1 105 ? -4.559 -0.422 1.497 1.00 90.12 105 PRO A CA 1
ATOM 848 C C . PRO A 1 105 ? -3.759 0.824 1.901 1.00 90.12 105 PRO A C 1
ATOM 850 O O . PRO A 1 105 ? -4.069 1.455 2.911 1.00 90.12 105 PRO A O 1
ATOM 853 N N . LEU A 1 106 ? -2.803 1.247 1.064 1.00 92.00 106 LEU A N 1
ATOM 854 C CA . LEU A 1 106 ? -2.019 2.463 1.299 1.00 92.00 106 LEU A CA 1
ATOM 855 C C . LEU A 1 106 ? -2.913 3.711 1.344 1.00 92.00 106 LEU A C 1
ATOM 857 O O . LEU A 1 106 ? -2.724 4.590 2.180 1.00 92.00 106 LEU A O 1
ATOM 861 N N . GLN A 1 107 ? -3.890 3.792 0.444 1.00 91.88 107 GLN A N 1
ATOM 862 C CA . GLN A 1 107 ? -4.801 4.925 0.321 1.00 91.88 107 GLN A CA 1
ATOM 863 C C . GLN A 1 107 ? -5.747 5.020 1.527 1.00 91.88 107 GLN A C 1
ATOM 865 O O . GLN A 1 107 ? -6.116 6.128 1.922 1.00 91.88 107 GLN A O 1
ATOM 870 N N . ILE A 1 108 ? -6.155 3.885 2.110 1.00 89.88 108 ILE A N 1
ATOM 871 C CA . ILE A 1 108 ? -6.919 3.842 3.364 1.00 89.88 108 ILE A CA 1
ATOM 872 C C . ILE A 1 108 ? -6.049 4.347 4.516 1.00 89.88 108 ILE A C 1
ATOM 874 O O . ILE A 1 108 ? -6.457 5.282 5.205 1.00 89.88 108 ILE A O 1
ATOM 878 N N . ASP A 1 109 ? -4.849 3.789 4.693 1.00 89.75 109 ASP A N 1
ATOM 879 C CA . ASP A 1 109 ? -3.951 4.164 5.793 1.00 89.75 109 ASP A CA 1
ATOM 880 C C . ASP A 1 109 ? -3.578 5.650 5.728 1.00 89.75 109 ASP A C 1
ATOM 882 O O . ASP A 1 109 ? -3.636 6.367 6.732 1.00 89.75 109 ASP A O 1
ATOM 886 N N . HIS A 1 110 ? -3.284 6.151 4.527 1.00 90.31 110 HIS A N 1
ATOM 887 C CA . HIS A 1 110 ? -2.996 7.563 4.313 1.00 90.31 110 HIS A CA 1
ATOM 888 C C . HIS A 1 110 ? -4.209 8.445 4.641 1.00 90.31 110 HIS A C 1
ATOM 890 O O . HIS A 1 110 ? -4.067 9.450 5.336 1.00 90.31 110 HIS A O 1
ATOM 896 N N . ALA A 1 111 ? -5.419 8.061 4.225 1.00 88.75 111 ALA A N 1
ATOM 897 C CA . ALA A 1 111 ? -6.626 8.818 4.549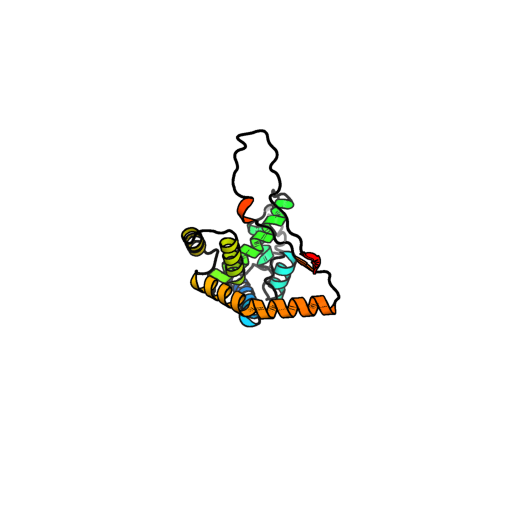 1.00 88.75 111 ALA A CA 1
ATOM 898 C C . ALA A 1 111 ? -6.914 8.867 6.058 1.00 88.75 111 ALA A C 1
ATOM 900 O O . ALA A 1 111 ? -7.313 9.912 6.580 1.00 88.75 111 ALA A O 1
ATOM 901 N N . LEU A 1 112 ? -6.701 7.751 6.763 1.00 87.56 112 LEU A N 1
ATOM 902 C CA . LEU A 1 112 ? -6.840 7.679 8.217 1.00 87.56 112 LEU A CA 1
ATOM 903 C C . LEU A 1 112 ? -5.828 8.598 8.912 1.00 87.56 112 LEU A C 1
ATOM 905 O O . LEU A 1 112 ? -6.216 9.340 9.815 1.00 87.56 112 LEU A O 1
ATOM 909 N N . TYR A 1 113 ? -4.578 8.623 8.441 1.00 88.56 113 TYR A N 1
ATOM 910 C CA . TYR A 1 113 ? -3.535 9.521 8.946 1.00 88.56 113 TYR A CA 1
ATOM 911 C C . TYR A 1 113 ? -3.852 11.010 8.724 1.00 88.56 113 TYR A C 1
ATOM 913 O O . TYR A 1 113 ? -3.702 11.838 9.626 1.00 88.56 113 TYR A O 1
ATOM 921 N N . LEU A 1 114 ? -4.321 11.384 7.532 1.00 87.06 114 LEU A N 1
ATOM 922 C CA . LEU A 1 114 ? -4.699 12.773 7.246 1.00 87.06 114 LEU A CA 1
ATOM 923 C C . LEU A 1 114 ? -5.886 13.212 8.117 1.00 87.06 114 LEU A C 1
ATOM 925 O O . LEU A 1 114 ? -5.907 14.331 8.635 1.00 87.06 114 LEU A O 1
ATOM 929 N N . ARG A 1 115 ? -6.855 12.314 8.332 1.00 83.38 115 ARG A N 1
ATOM 930 C CA . ARG A 1 115 ? -8.003 12.567 9.210 1.00 83.38 115 ARG A CA 1
ATOM 931 C C . ARG A 1 115 ? -7.589 12.699 10.676 1.00 83.38 115 ARG A C 1
ATOM 933 O O . ARG A 1 115 ? -8.094 13.595 11.349 1.00 83.38 115 ARG A O 1
ATOM 940 N N . SER A 1 116 ? -6.680 11.856 11.173 1.00 83.44 116 SER A N 1
ATOM 941 C CA . SER A 1 116 ? -6.160 11.979 12.544 1.00 83.44 116 SER A CA 1
ATOM 942 C C . SER A 1 116 ? -5.341 13.258 12.731 1.00 83.44 116 SER A C 1
ATOM 944 O O . SER A 1 116 ? -5.341 13.832 13.816 1.00 83.44 116 SER A O 1
ATOM 946 N N . SER A 1 117 ? -4.731 13.756 11.654 1.00 83.69 117 SER A N 1
ATOM 947 C CA . SER A 1 117 ? -4.030 15.045 11.599 1.00 83.69 117 SER A CA 1
ATOM 948 C C . SER A 1 117 ? -4.968 16.252 11.439 1.00 83.69 117 SER A C 1
ATOM 950 O O . SER A 1 117 ? -4.504 17.360 11.179 1.00 83.69 117 SER A O 1
ATOM 952 N N . GLN A 1 118 ? -6.285 16.054 11.577 1.00 84.19 118 GLN A N 1
ATOM 953 C CA . GLN A 1 118 ? -7.312 17.099 11.506 1.00 84.19 118 GLN A CA 1
ATOM 954 C C . GLN A 1 118 ? -7.308 17.895 10.190 1.00 84.19 118 GLN A C 1
ATOM 956 O O . GLN A 1 118 ? -7.709 19.062 10.156 1.00 84.19 118 GLN A O 1
ATOM 961 N N . ILE A 1 119 ? -6.890 17.272 9.081 1.00 84.69 119 ILE A N 1
ATOM 962 C CA . ILE A 1 119 ? -7.018 17.902 7.767 1.00 84.69 119 ILE A CA 1
ATOM 963 C C . ILE A 1 119 ? -8.495 18.160 7.473 1.00 84.69 119 ILE A C 1
ATOM 965 O O . ILE A 1 119 ? -9.367 17.314 7.691 1.00 84.69 119 ILE A O 1
ATOM 969 N N . ASN A 1 120 ? -8.776 19.365 6.976 1.00 82.50 120 ASN A N 1
ATOM 970 C CA . ASN A 1 120 ? -10.131 19.755 6.632 1.00 82.50 120 ASN A CA 1
ATOM 971 C C . ASN A 1 120 ? -10.649 18.967 5.416 1.00 82.50 120 ASN A C 1
ATOM 973 O O . ASN A 1 120 ? -9.905 18.362 4.643 1.00 82.50 120 ASN A O 1
ATOM 977 N N . GLN A 1 121 ? -11.961 19.004 5.216 1.00 77.69 121 GLN A N 1
ATOM 978 C CA . GLN A 1 121 ? -12.599 18.217 4.166 1.00 77.69 121 GLN A CA 1
ATOM 979 C C . GLN A 1 121 ? -12.107 18.572 2.752 1.00 77.69 121 GLN A C 1
ATOM 981 O O . GLN A 1 121 ? -11.982 17.685 1.913 1.00 77.69 121 GLN A O 1
ATOM 986 N N . GLN A 1 122 ? -11.808 19.847 2.489 1.00 85.06 122 GLN A N 1
ATOM 987 C CA . GLN A 1 122 ? -11.285 20.279 1.190 1.00 85.06 122 GLN A CA 1
ATOM 988 C C . GLN A 1 122 ? -9.884 19.718 0.927 1.00 85.06 122 GLN A C 1
ATOM 990 O O . GLN A 1 122 ? -9.584 19.338 -0.202 1.00 85.06 122 GLN A O 1
ATOM 995 N N . GLY A 1 123 ? -9.050 19.615 1.964 1.00 84.88 123 GLY A N 1
ATOM 996 C CA . GLY A 1 123 ? -7.726 19.007 1.888 1.00 84.88 123 GLY A CA 1
ATOM 997 C C . GLY A 1 123 ? -7.796 17.520 1.552 1.00 84.88 123 GLY A C 1
ATOM 998 O O . GLY A 1 123 ? -7.114 17.079 0.634 1.00 84.88 123 GLY A O 1
ATOM 999 N N . LEU A 1 124 ? -8.683 16.764 2.211 1.00 82.56 124 LEU A N 1
ATOM 1000 C CA . LEU A 1 124 ? -8.889 15.342 1.900 1.00 82.56 124 LEU A CA 1
ATOM 1001 C C . LEU A 1 124 ? -9.385 15.117 0.464 1.00 82.56 124 LEU A C 1
ATOM 1003 O O . LEU A 1 124 ? -8.907 14.211 -0.213 1.00 82.56 124 LEU A O 1
ATOM 1007 N N . GLU A 1 125 ? -10.317 15.946 -0.013 1.00 83.56 125 GLU A N 1
ATOM 1008 C CA . GLU A 1 125 ? -10.833 15.838 -1.384 1.00 83.56 125 GLU A CA 1
ATOM 1009 C C . GLU A 1 125 ? -9.760 16.205 -2.423 1.00 83.56 125 GLU A C 1
ATOM 1011 O O . GLU A 1 125 ? -9.639 15.551 -3.456 1.00 83.56 125 GLU A O 1
ATOM 1016 N N . THR A 1 126 ? -8.935 17.214 -2.126 1.00 86.38 126 THR A N 1
ATOM 1017 C CA . THR A 1 126 ? -7.809 17.620 -2.982 1.00 86.38 126 THR A CA 1
ATOM 1018 C C . THR A 1 126 ? -6.785 16.498 -3.101 1.00 86.38 126 THR A C 1
ATOM 1020 O O . THR A 1 126 ? -6.382 16.140 -4.204 1.00 86.38 126 THR A O 1
ATOM 1023 N N . GLU A 1 127 ? -6.399 15.902 -1.974 1.00 86.81 127 GLU A N 1
ATOM 1024 C CA . GLU A 1 127 ? -5.495 14.756 -1.950 1.00 86.81 127 GLU A CA 1
ATOM 1025 C C . GLU A 1 127 ? -6.077 13.581 -2.751 1.00 86.81 127 GLU A C 1
ATOM 1027 O O . GLU A 1 127 ? -5.357 12.956 -3.535 1.00 86.81 127 GLU A O 1
ATOM 1032 N N . HIS A 1 128 ? -7.381 13.303 -2.610 1.00 84.62 128 HIS A N 1
ATOM 1033 C CA . HIS A 1 128 ? -8.062 12.233 -3.345 1.00 84.62 128 HIS A CA 1
ATOM 1034 C C . HIS A 1 128 ? -7.992 12.433 -4.865 1.00 84.62 128 HIS A C 1
ATOM 1036 O O . HIS A 1 128 ? -7.657 11.495 -5.587 1.00 84.62 128 HIS A O 1
ATOM 1042 N N . ILE A 1 129 ? -8.229 13.657 -5.350 1.00 83.12 129 ILE A N 1
ATOM 1043 C CA . ILE A 1 129 ? -8.095 14.012 -6.775 1.00 83.12 129 ILE A CA 1
ATOM 1044 C C . ILE A 1 129 ? -6.665 13.765 -7.278 1.00 83.12 129 ILE A C 1
ATOM 1046 O O . ILE A 1 129 ? -6.472 13.368 -8.426 1.00 83.12 129 ILE A O 1
ATOM 1050 N N . MET A 1 130 ? -5.663 13.953 -6.417 1.00 81.06 130 MET A N 1
ATOM 1051 C CA . MET A 1 130 ? -4.254 13.696 -6.726 1.00 81.06 130 MET A CA 1
ATOM 1052 C C . MET A 1 130 ? -3.876 12.201 -6.679 1.00 81.06 130 MET A C 1
ATOM 1054 O O . MET A 1 130 ? -2.735 11.858 -6.979 1.00 81.06 130 MET A O 1
ATOM 1058 N N . GLY A 1 131 ? -4.814 11.314 -6.328 1.00 73.31 131 GLY A N 1
ATOM 1059 C CA . GLY A 1 131 ? -4.626 9.861 -6.306 1.00 73.31 131 GLY A CA 1
ATOM 1060 C C . GLY A 1 131 ? -4.035 9.296 -5.010 1.00 73.31 131 GLY A C 1
ATOM 1061 O O . GLY A 1 131 ? -3.622 8.139 -5.004 1.00 73.31 131 GLY A O 1
ATOM 1062 N N . HIS A 1 132 ? -3.980 10.077 -3.922 1.00 75.19 132 HIS A N 1
ATOM 1063 C CA . HIS A 1 132 ? -3.256 9.690 -2.702 1.00 75.19 132 HIS A CA 1
ATOM 1064 C C . HIS A 1 132 ? -4.109 8.957 -1.638 1.00 75.19 132 HIS A C 1
ATOM 1066 O O . HIS A 1 132 ? -3.665 7.918 -1.156 1.00 75.19 132 HIS A O 1
ATOM 1072 N N . PRO A 1 133 ? -5.279 9.458 -1.201 1.00 80.12 133 PRO A N 1
ATOM 1073 C CA . PRO A 1 133 ? -6.221 8.748 -0.344 1.00 80.12 133 PRO A CA 1
ATOM 1074 C C . PRO A 1 133 ? -7.449 8.224 -1.101 1.00 80.12 133 PRO A C 1
ATOM 1076 O O . PRO A 1 133 ? -7.780 8.648 -2.213 1.00 80.12 133 PRO A O 1
ATOM 1079 N N . CYS A 1 134 ? -8.177 7.327 -0.433 1.00 80.44 134 CYS A N 1
ATOM 1080 C CA . CYS A 1 134 ? -9.480 6.844 -0.882 1.00 80.44 134 CYS A CA 1
ATOM 1081 C C . CYS A 1 134 ? -10.543 7.947 -0.871 1.00 80.44 134 CYS A C 1
ATOM 1083 O O . CYS A 1 134 ? -10.452 8.927 -0.129 1.00 80.44 134 C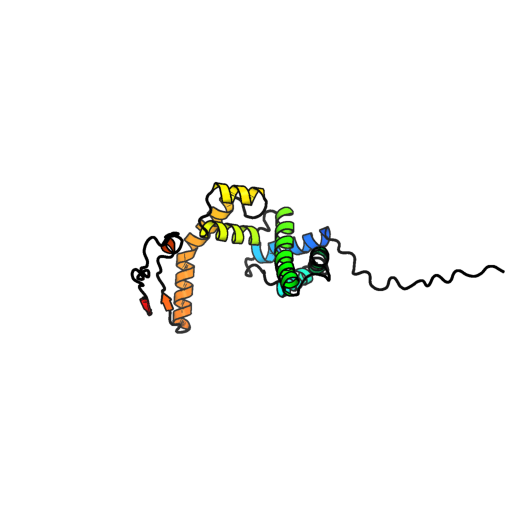YS A O 1
ATOM 1085 N N . ALA A 1 135 ? -11.624 7.715 -1.620 1.00 78.88 135 ALA A N 1
ATOM 1086 C CA . ALA A 1 135 ? -12.801 8.568 -1.574 1.00 78.88 135 ALA A CA 1
ATOM 1087 C C . ALA A 1 135 ? -13.379 8.655 -0.150 1.00 78.88 135 ALA A C 1
ATOM 1089 O O . ALA A 1 135 ? -13.411 7.677 0.603 1.00 78.88 135 ALA A O 1
ATOM 1090 N N . ARG A 1 136 ? -13.941 9.820 0.185 1.00 77.12 136 ARG A N 1
ATOM 1091 C CA . ARG A 1 136 ? -14.514 10.130 1.506 1.00 77.12 136 ARG A CA 1
ATOM 1092 C C . ARG A 1 136 ? -15.445 9.049 2.064 1.00 77.12 136 ARG A C 1
ATOM 1094 O O . ARG A 1 136 ? -15.419 8.780 3.262 1.00 77.12 136 ARG A O 1
ATOM 1101 N N . ARG A 1 137 ? -16.305 8.471 1.217 1.00 81.56 137 ARG A N 1
ATOM 1102 C CA . ARG A 1 137 ? -17.284 7.454 1.646 1.00 81.56 137 ARG A CA 1
ATOM 1103 C C . ARG A 1 137 ? -16.571 6.233 2.216 1.00 81.56 137 ARG A C 1
ATOM 1105 O O . ARG A 1 137 ? -16.820 5.888 3.361 1.00 81.56 137 ARG A O 1
ATOM 1112 N N . THR A 1 138 ? -15.592 5.710 1.482 1.00 82.50 138 THR A N 1
ATOM 1113 C CA . THR A 1 138 ? -14.756 4.584 1.905 1.00 82.50 138 THR A CA 1
ATOM 1114 C C . THR A 1 138 ? -14.086 4.853 3.249 1.00 82.50 138 THR A C 1
ATOM 1116 O O . THR A 1 138 ? -14.119 4.009 4.136 1.00 82.50 138 THR A O 1
ATOM 1119 N N . VAL A 1 139 ? -13.530 6.053 3.445 1.00 81.19 139 VAL A N 1
ATOM 1120 C CA . VAL A 1 139 ? -12.878 6.431 4.712 1.00 81.19 139 VAL A CA 1
ATOM 1121 C C . VAL A 1 139 ? -13.873 6.440 5.871 1.00 81.19 139 VAL A C 1
ATOM 1123 O O . VAL A 1 139 ? -13.568 5.953 6.957 1.00 81.19 139 VAL A O 1
ATOM 1126 N N . ASN A 1 140 ? -15.072 6.983 5.659 1.00 84.50 140 ASN A N 1
ATOM 1127 C CA . ASN A 1 140 ? -16.115 6.980 6.681 1.00 84.50 140 ASN A CA 1
ATOM 1128 C C . ASN A 1 140 ? -16.592 5.566 7.007 1.00 84.50 140 ASN A C 1
ATOM 1130 O O . ASN A 1 140 ? -16.764 5.258 8.181 1.00 84.50 140 ASN A O 1
ATOM 1134 N N . ASP A 1 141 ? -16.744 4.705 6.006 1.00 86.25 141 ASP A N 1
ATOM 1135 C CA . ASP A 1 141 ? -17.160 3.317 6.204 1.00 86.25 141 ASP A CA 1
ATOM 1136 C C . ASP A 1 141 ? -16.109 2.529 6.999 1.00 86.25 141 ASP A C 1
ATOM 1138 O O . ASP A 1 141 ? -16.453 1.796 7.930 1.00 86.25 141 ASP A O 1
ATOM 1142 N N . VAL A 1 142 ? -14.820 2.740 6.705 1.00 85.06 142 VAL A N 1
ATOM 1143 C CA . VAL A 1 142 ? -13.709 2.161 7.475 1.00 85.06 142 VAL A CA 1
ATOM 1144 C C . VAL A 1 142 ? -13.734 2.660 8.919 1.00 85.06 142 VAL A C 1
ATOM 1146 O O . VAL A 1 142 ? -13.699 1.846 9.838 1.00 85.06 142 VAL A O 1
ATOM 1149 N N . VAL A 1 143 ? -13.858 3.971 9.147 1.00 85.00 143 VAL A N 1
ATOM 1150 C CA . VAL A 1 143 ? -13.905 4.541 10.507 1.00 85.00 143 VAL A CA 1
ATOM 1151 C C . VAL A 1 143 ? -15.124 4.051 11.288 1.00 85.00 143 VAL A C 1
ATOM 1153 O O . VAL A 1 143 ? -14.997 3.701 12.459 1.00 85.00 143 VAL A O 1
ATOM 1156 N N . ASN A 1 144 ? -16.290 3.962 10.649 1.00 87.06 144 ASN A N 1
ATOM 1157 C CA . ASN A 1 144 ? -17.497 3.420 11.268 1.00 87.06 144 ASN A CA 1
ATOM 1158 C C . ASN A 1 144 ? -17.308 1.945 11.641 1.00 87.06 144 ASN A C 1
ATOM 1160 O O . ASN A 1 144 ? -17.651 1.544 12.750 1.00 87.06 144 ASN A O 1
ATOM 1164 N N . THR A 1 145 ? -16.702 1.152 10.753 1.00 85.75 145 THR A N 1
ATOM 1165 C CA . THR A 1 145 ? -16.381 -0.257 11.018 1.00 85.75 145 THR A CA 1
ATOM 1166 C C . THR A 1 145 ? -15.405 -0.395 12.187 1.00 85.75 145 THR A C 1
ATOM 1168 O O . THR A 1 145 ? -15.601 -1.244 13.054 1.00 85.75 145 THR A O 1
ATOM 1171 N N . LEU A 1 146 ? -14.366 0.445 12.239 1.00 83.12 146 LEU A N 1
ATOM 1172 C CA . LEU A 1 146 ? -13.412 0.476 13.350 1.00 83.12 146 LEU A CA 1
ATOM 1173 C C . LEU A 1 146 ? -14.107 0.842 14.664 1.00 83.12 146 LEU A C 1
ATOM 1175 O O . LEU A 1 146 ? -13.894 0.171 15.667 1.00 83.12 146 LEU A O 1
ATOM 1179 N N . SER A 1 147 ? -14.984 1.848 14.650 1.00 84.00 147 SER A N 1
ATOM 1180 C CA . SER A 1 147 ? -15.749 2.267 15.827 1.00 84.00 147 SER A CA 1
ATOM 1181 C C . SER A 1 147 ? -16.678 1.162 16.336 1.00 84.00 147 SER A C 1
ATOM 1183 O O . SER A 1 147 ? -16.715 0.909 17.536 1.00 84.00 147 SER A O 1
ATOM 1185 N N . GLN A 1 148 ? -17.370 0.457 15.438 1.00 87.50 148 GLN A N 1
ATOM 1186 C CA . GLN A 1 148 ? -18.240 -0.667 15.802 1.00 87.50 148 GLN A CA 1
ATOM 1187 C C . GLN A 1 148 ? -17.458 -1.843 16.397 1.00 87.50 148 GLN A C 1
ATOM 1189 O O . GLN A 1 148 ? -17.933 -2.493 17.323 1.00 87.50 148 GLN A O 1
ATOM 1194 N N . LYS A 1 149 ? -16.252 -2.114 15.884 1.00 85.94 149 LYS A N 1
ATOM 1195 C CA . LYS A 1 149 ? -15.384 -3.201 16.367 1.00 85.94 149 LYS A CA 1
ATOM 1196 C C . LYS A 1 149 ? -14.542 -2.826 17.585 1.00 85.94 149 LYS A C 1
ATOM 1198 O O . LYS A 1 149 ? -13.936 -3.710 18.186 1.00 85.94 149 LYS A O 1
ATOM 1203 N N . HIS A 1 150 ? -14.490 -1.545 17.942 1.00 84.75 150 HIS A N 1
ATOM 1204 C CA . HIS A 1 150 ? -13.594 -1.039 18.976 1.00 84.75 150 HIS A CA 1
ATOM 1205 C C . HIS A 1 150 ? -13.836 -1.703 20.333 1.00 84.75 150 HIS A C 1
ATOM 1207 O O . HIS A 1 150 ? -12.873 -2.115 20.969 1.00 84.75 150 HIS A O 1
ATOM 1213 N N . GLY A 1 151 ? -15.102 -1.866 20.735 1.00 85.19 151 GLY A N 1
ATOM 1214 C CA . GLY A 1 151 ? -15.452 -2.505 22.007 1.00 85.19 151 GLY A CA 1
ATOM 1215 C C . GLY A 1 151 ? -14.891 -3.923 22.114 1.00 85.19 151 GLY A C 1
ATOM 1216 O O . GLY A 1 151 ? -14.133 -4.210 23.033 1.00 85.19 151 GLY A O 1
ATOM 1217 N N . GLN A 1 152 ? -15.164 -4.766 21.113 1.00 88.00 152 GLN A N 1
ATOM 1218 C CA . GLN A 1 152 ? -14.661 -6.142 21.088 1.00 88.00 152 GLN A CA 1
ATOM 1219 C C . GLN A 1 152 ? -13.129 -6.194 21.059 1.00 88.00 152 GLN A C 1
ATOM 1221 O O . GLN A 1 152 ? -12.521 -6.931 21.823 1.00 88.00 152 GLN A O 1
ATOM 1226 N N . SER A 1 153 ? -12.491 -5.378 20.213 1.00 85.56 153 SER A N 1
ATOM 1227 C CA . SER A 1 153 ? -11.027 -5.347 20.122 1.00 85.56 153 SER A CA 1
ATOM 1228 C C . SER A 1 153 ? -10.371 -4.901 21.429 1.00 85.56 153 SER A C 1
ATOM 1230 O O . SER A 1 153 ? -9.276 -5.359 21.748 1.00 85.56 153 SER A O 1
ATOM 1232 N N . PHE A 1 154 ? -11.011 -3.990 22.162 1.00 86.69 154 PHE A N 1
ATOM 1233 C CA . PHE A 1 154 ? -10.537 -3.543 23.463 1.00 86.69 154 PHE A CA 1
ATOM 1234 C C . PHE A 1 154 ? -10.700 -4.644 24.513 1.00 86.69 154 PHE A C 1
ATOM 1236 O O . PHE A 1 154 ? -9.759 -4.920 25.249 1.00 86.69 154 PHE A O 1
ATOM 1243 N N . GLU A 1 155 ? -11.846 -5.324 24.547 1.00 90.69 155 GLU A N 1
ATOM 1244 C CA . GLU A 1 155 ? -12.064 -6.470 25.437 1.00 90.69 155 GLU A CA 1
ATOM 1245 C C . GLU A 1 155 ? -11.055 -7.596 25.184 1.00 90.69 155 GLU A C 1
ATOM 1247 O O . GLU A 1 155 ? -10.450 -8.104 26.128 1.00 90.69 155 GLU A O 1
ATOM 1252 N N . ASP A 1 156 ? -10.815 -7.947 23.919 1.00 91.81 156 ASP A N 1
ATOM 1253 C CA . ASP A 1 156 ? -9.832 -8.961 23.532 1.00 91.81 156 ASP A CA 1
ATOM 1254 C C . ASP A 1 156 ? -8.422 -8.577 24.008 1.00 91.81 156 ASP A C 1
ATOM 1256 O O . ASP A 1 156 ? -7.710 -9.406 24.581 1.00 91.81 156 ASP A O 1
ATOM 1260 N N . PHE A 1 157 ? -8.047 -7.303 23.853 1.00 89.56 157 PHE A N 1
ATOM 1261 C CA . PHE A 1 157 ? -6.775 -6.771 24.341 1.00 89.56 157 PHE A CA 1
ATOM 1262 C C . PHE A 1 157 ? -6.656 -6.847 25.871 1.00 89.56 157 PHE A C 1
ATOM 1264 O O . PHE A 1 157 ? -5.628 -7.291 26.383 1.00 89.56 157 PHE A O 1
ATOM 1271 N N . ILE A 1 158 ? -7.699 -6.465 26.617 1.00 91.38 158 ILE A N 1
ATOM 1272 C CA . ILE A 1 158 ? -7.705 -6.563 28.086 1.00 91.38 158 ILE A CA 1
ATOM 1273 C C . ILE A 1 158 ? -7.595 -8.022 28.539 1.00 91.38 158 ILE A C 1
ATOM 1275 O O . ILE A 1 158 ? -6.831 -8.332 29.459 1.00 91.38 158 ILE A O 1
ATOM 1279 N N . ASN A 1 159 ? -8.307 -8.937 27.881 1.00 92.94 159 ASN A N 1
ATOM 1280 C CA . ASN A 1 159 ? -8.225 -10.368 28.168 1.00 92.94 159 ASN A CA 1
ATOM 1281 C C . ASN A 1 159 ? -6.810 -10.912 27.925 1.00 92.94 159 ASN A C 1
ATOM 1283 O O . ASN A 1 159 ? -6.282 -11.676 28.738 1.00 92.94 159 ASN A O 1
ATOM 1287 N N . GLU A 1 160 ? -6.167 -10.492 26.837 1.00 92.94 160 GLU A N 1
ATOM 1288 C CA . GLU A 1 160 ? -4.792 -10.867 26.525 1.00 92.94 160 GLU A CA 1
ATOM 1289 C C . GLU A 1 160 ? -3.792 -10.305 27.546 1.00 92.94 160 GLU A C 1
ATOM 1291 O O . GLU A 1 160 ? -2.947 -11.049 28.054 1.00 92.94 160 GLU A O 1
ATOM 1296 N N . ALA A 1 161 ? -3.919 -9.026 27.903 1.00 91.06 161 ALA A N 1
ATOM 1297 C CA . ALA A 1 161 ? -3.097 -8.382 28.922 1.00 91.06 161 ALA A CA 1
ATOM 1298 C C . ALA A 1 161 ? -3.239 -9.075 30.286 1.00 91.06 161 ALA A C 1
ATOM 1300 O O . ALA A 1 161 ? -2.240 -9.359 30.948 1.00 91.06 161 ALA A O 1
ATOM 1301 N N . THR A 1 162 ? -4.467 -9.444 30.664 1.00 91.25 162 THR A N 1
ATOM 1302 C CA . THR A 1 162 ? -4.757 -10.197 31.894 1.00 91.25 162 THR A CA 1
ATOM 1303 C C . THR A 1 162 ? -4.081 -11.566 31.873 1.00 91.25 162 THR A C 1
ATOM 1305 O O . THR A 1 162 ? -3.413 -11.952 32.835 1.00 91.25 162 THR A O 1
ATOM 1308 N N . ARG A 1 163 ? -4.198 -12.298 30.756 1.00 94.25 163 ARG A N 1
ATOM 1309 C CA . ARG A 1 163 ? -3.592 -13.628 30.584 1.00 94.25 163 ARG A CA 1
ATOM 1310 C C . ARG A 1 163 ? -2.072 -13.587 30.722 1.00 94.25 163 ARG A C 1
ATOM 1312 O O . ARG A 1 163 ? -1.492 -14.473 31.348 1.00 94.25 163 ARG A O 1
ATOM 1319 N N . HIS A 1 164 ? -1.432 -12.574 30.146 1.00 94.31 164 HIS A N 1
ATOM 1320 C CA . HIS A 1 164 ? 0.023 -12.427 30.175 1.00 94.31 164 HIS A CA 1
ATOM 1321 C C . HIS A 1 164 ? 0.542 -11.603 31.360 1.00 94.31 164 HIS A C 1
ATOM 1323 O O . HIS A 1 164 ? 1.755 -11.424 31.478 1.00 94.31 164 HIS A O 1
ATOM 1329 N N . LYS A 1 165 ? -0.348 -11.141 32.250 1.00 91.56 165 LYS A N 1
ATOM 1330 C CA . LYS A 1 165 ? -0.029 -10.299 33.414 1.00 91.56 165 LYS A CA 1
ATOM 1331 C C . LYS A 1 165 ? 0.740 -9.033 33.026 1.00 91.56 165 LYS A C 1
ATOM 1333 O O . LYS A 1 165 ? 1.738 -8.682 33.654 1.00 91.56 165 LYS A O 1
ATOM 1338 N N . TRP A 1 166 ? 0.306 -8.383 31.953 1.00 92.50 166 TRP A N 1
ATOM 1339 C CA . TRP A 1 166 ? 0.874 -7.109 31.532 1.00 92.50 166 TRP A CA 1
ATOM 1340 C C . TRP A 1 166 ? 0.429 -5.990 32.472 1.00 92.50 166 TRP A C 1
ATOM 1342 O O . TRP A 1 166 ? -0.724 -5.952 32.890 1.00 92.50 166 TRP A O 1
ATOM 1352 N N . LEU A 1 167 ? 1.350 -5.076 32.775 1.00 87.69 167 LEU A N 1
ATOM 1353 C CA . LEU A 1 167 ? 1.024 -3.800 33.403 1.00 87.69 167 LEU A CA 1
ATOM 1354 C C . LEU A 1 167 ? 0.476 -2.864 32.324 1.00 87.69 167 LEU A C 1
ATOM 1356 O O . LEU A 1 167 ? 1.158 -2.623 31.323 1.00 87.69 167 LEU A O 1
ATOM 1360 N N . LEU A 1 168 ? -0.728 -2.333 32.526 1.00 83.00 168 LEU A N 1
ATOM 1361 C CA . LEU A 1 168 ? -1.336 -1.380 31.608 1.00 83.00 168 LEU A CA 1
ATOM 1362 C C . LEU A 1 168 ? -1.220 0.028 32.193 1.00 83.00 168 LEU A C 1
ATOM 1364 O O . LEU A 1 168 ? -1.789 0.347 33.232 1.00 83.00 168 LEU A O 1
ATOM 1368 N N . VAL A 1 169 ? -0.483 0.894 31.501 1.00 80.69 169 VAL A N 1
ATOM 1369 C CA . VAL A 1 169 ? -0.373 2.310 31.867 1.00 80.69 169 VAL A CA 1
ATOM 1370 C C . VAL A 1 169 ? -1.245 3.111 30.914 1.00 80.69 169 VAL A C 1
ATOM 1372 O O . VAL A 1 169 ? -0.933 3.221 29.726 1.00 80.69 169 VAL A O 1
ATOM 1375 N N . LEU A 1 170 ? -2.343 3.670 31.424 1.00 76.25 170 LEU A N 1
ATOM 1376 C CA . LEU A 1 170 ? -3.194 4.554 30.640 1.00 76.25 170 LEU A CA 1
ATOM 1377 C C . LEU A 1 170 ? -2.656 5.983 30.737 1.00 76.25 170 LEU A C 1
ATOM 1379 O O . LEU A 1 170 ? -2.736 6.630 31.783 1.00 76.25 170 LEU A O 1
ATOM 1383 N N . ILE A 1 171 ? -2.125 6.480 29.622 1.00 73.69 171 ILE A N 1
ATOM 1384 C CA . ILE A 1 171 ? -1.676 7.866 29.496 1.00 73.69 171 ILE A CA 1
ATOM 1385 C C . ILE A 1 171 ? -2.823 8.670 28.883 1.00 73.69 171 ILE A C 1
ATOM 1387 O O . ILE A 1 171 ? -3.081 8.581 27.683 1.00 73.69 171 ILE A O 1
ATOM 1391 N N . ILE A 1 172 ? -3.525 9.439 29.717 1.00 65.75 172 ILE A N 1
ATOM 1392 C CA . ILE A 1 172 ? -4.524 10.410 29.266 1.00 65.75 172 ILE A CA 1
ATOM 1393 C C . ILE A 1 172 ? -3.825 11.764 29.186 1.00 65.75 172 ILE A C 1
ATOM 1395 O O . ILE A 1 172 ? -3.539 12.380 30.211 1.00 65.75 172 ILE A O 1
ATOM 1399 N N . ASP A 1 173 ? -3.543 12.219 27.970 1.00 60.47 173 ASP A N 1
ATOM 1400 C CA . ASP A 1 173 ? -2.956 13.536 27.723 1.00 60.47 173 ASP A CA 1
ATOM 1401 C C . ASP A 1 173 ? -3.852 14.346 26.775 1.00 60.47 173 ASP A C 1
ATOM 1403 O O . ASP A 1 173 ? -4.405 13.821 25.802 1.00 60.47 173 ASP A O 1
ATOM 1407 N N . ASP A 1 174 ? -4.002 15.637 27.065 1.00 53.56 174 ASP A N 1
ATOM 1408 C CA . ASP A 1 174 ? -4.719 16.591 26.221 1.00 53.56 174 ASP A CA 1
ATOM 1409 C C . ASP A 1 174 ? -3.771 17.126 25.138 1.00 53.56 174 ASP A C 1
ATOM 1411 O O . ASP A 1 174 ? -3.328 18.280 25.134 1.00 53.56 174 ASP A O 1
ATOM 1415 N N . TYR A 1 175 ? -3.458 16.259 24.172 1.00 53.44 175 TYR A N 1
ATOM 1416 C CA . TYR A 1 175 ? -2.598 16.586 23.031 1.00 53.44 175 TYR A CA 1
ATOM 1417 C C . TYR A 1 175 ? -3.135 17.737 22.155 1.00 53.44 175 TYR A C 1
ATOM 1419 O O . TYR A 1 175 ? -2.414 18.229 21.283 1.00 53.44 175 TYR A O 1
ATOM 1427 N N . THR A 1 176 ? -4.362 18.228 22.376 1.00 50.06 176 THR A N 1
ATOM 1428 C CA . THR A 1 176 ? -4.922 19.341 21.591 1.00 50.06 176 THR A CA 1
ATOM 1429 C C . THR A 1 176 ? -4.262 20.692 21.896 1.00 50.06 176 THR A C 1
ATOM 1431 O O . THR A 1 176 ? -4.333 21.613 21.079 1.00 50.06 176 THR A O 1
ATOM 1434 N N . SER A 1 177 ? -3.537 20.811 23.015 1.00 49.66 177 SER A N 1
ATOM 1435 C CA . SER A 1 177 ? -2.915 22.072 23.443 1.00 49.66 177 SER A CA 1
ATOM 1436 C C . SER A 1 177 ? -1.449 22.259 23.013 1.00 49.66 177 SER A C 1
ATOM 1438 O O . SER A 1 177 ? -0.926 23.371 23.133 1.00 49.66 177 SER A O 1
ATOM 1440 N N . ILE A 1 178 ? -0.781 21.241 22.452 1.00 49.94 178 ILE A N 1
ATOM 1441 C CA . ILE A 1 178 ? 0.659 21.313 22.105 1.00 49.94 178 ILE A CA 1
ATOM 1442 C C . ILE A 1 178 ? 0.916 22.168 20.848 1.00 49.94 178 ILE A C 1
ATOM 1444 O O . ILE A 1 178 ? 1.975 22.778 20.703 1.00 49.94 178 ILE A O 1
ATOM 1448 N N . HIS A 1 179 ? -0.069 22.292 19.952 1.00 45.31 179 HIS A N 1
ATOM 1449 C CA . HIS A 1 179 ? 0.061 23.070 18.711 1.00 45.31 179 HIS A CA 1
ATOM 1450 C C . HIS A 1 179 ? -0.457 24.508 18.787 1.00 45.31 179 HIS A C 1
ATOM 1452 O O . HIS A 1 179 ? -0.455 25.214 17.773 1.00 45.31 179 HIS A O 1
ATOM 1458 N N . THR A 1 180 ? -0.830 25.010 19.968 1.00 43.28 180 THR A N 1
ATOM 1459 C CA . THR A 1 180 ? -0.975 26.462 20.097 1.00 43.28 180 THR A CA 1
ATOM 1460 C C . THR A 1 180 ? 0.418 27.085 20.011 1.00 43.28 180 THR A C 1
ATOM 1462 O O . THR A 1 180 ? 1.214 26.994 20.940 1.00 43.28 180 THR A O 1
ATOM 1465 N N . LYS A 1 181 ? 0.742 27.725 18.874 1.00 48.12 181 LYS A N 1
ATOM 1466 C CA . LYS A 1 181 ? 1.874 28.660 18.772 1.00 48.12 181 LYS A CA 1
ATOM 1467 C C . LYS A 1 181 ? 1.642 29.786 19.784 1.00 48.12 181 LYS A C 1
ATOM 1469 O O . LYS A 1 181 ? 1.156 30.858 19.434 1.00 48.12 181 LYS A O 1
ATOM 1474 N N . ARG A 1 182 ? 1.992 29.568 21.050 1.00 47.69 182 ARG A N 1
ATOM 1475 C CA . ARG A 1 182 ? 2.187 30.654 21.999 1.00 47.69 182 ARG A CA 1
ATOM 1476 C C . ARG A 1 182 ? 3.485 31.321 21.589 1.00 47.69 182 ARG A C 1
ATOM 1478 O O . ARG A 1 182 ? 4.568 30.833 21.888 1.00 47.69 182 ARG A O 1
ATOM 1485 N N . ARG A 1 183 ? 3.378 32.416 20.836 1.00 49.94 183 ARG A N 1
ATOM 1486 C CA . ARG A 1 183 ? 4.482 33.369 20.723 1.00 49.94 183 ARG A CA 1
ATOM 1487 C C . ARG A 1 183 ? 4.789 33.786 22.170 1.00 49.94 183 ARG A C 1
ATOM 1489 O O . ARG A 1 183 ? 3.872 34.315 22.799 1.00 49.94 183 ARG A O 1
ATOM 1496 N N . PRO A 1 184 ? 5.973 33.496 22.736 1.00 52.62 184 PRO A N 1
ATOM 1497 C CA . PRO A 1 184 ? 6.269 33.911 24.099 1.00 52.62 184 PRO A CA 1
ATOM 1498 C C . PRO A 1 184 ? 6.246 35.438 24.104 1.00 52.62 184 PRO A C 1
ATOM 1500 O O . PRO A 1 184 ? 7.074 36.068 23.451 1.00 52.62 184 PRO A O 1
ATOM 1503 N N . GLN A 1 185 ? 5.233 36.034 24.729 1.00 58.75 185 GLN A N 1
ATOM 1504 C CA . GLN A 1 185 ? 5.214 37.475 24.985 1.00 58.75 185 GLN A CA 1
ATOM 1505 C C . GLN A 1 185 ? 5.924 37.807 26.304 1.00 58.75 185 GLN A C 1
ATOM 1507 O O . GLN A 1 185 ? 6.256 38.963 26.529 1.00 58.75 185 GLN A O 1
ATOM 1512 N N . GLU A 1 186 ? 6.210 36.800 27.137 1.00 63.69 186 GLU A N 1
ATOM 1513 C CA . GLU A 1 186 ? 6.842 36.950 28.448 1.00 63.69 186 GLU A CA 1
ATOM 1514 C C . GLU A 1 186 ? 7.872 35.833 28.696 1.00 63.69 186 GLU A C 1
ATOM 1516 O O . GLU A 1 186 ? 7.683 34.692 28.266 1.00 63.69 186 GLU A O 1
ATOM 1521 N N . GLU A 1 187 ? 8.952 36.153 29.417 1.00 55.69 187 GLU A N 1
ATOM 1522 C CA . GLU A 1 187 ? 10.004 35.225 29.869 1.00 55.69 187 GLU A CA 1
ATOM 1523 C C . GLU A 1 187 ? 9.531 34.356 31.050 1.00 55.69 187 GLU A C 1
ATOM 1525 O O . GLU A 1 187 ? 10.094 34.385 32.145 1.00 55.69 187 GLU A O 1
ATOM 1530 N N . ARG A 1 188 ? 8.461 33.581 30.872 1.00 54.34 188 ARG A N 1
ATOM 1531 C CA . ARG A 1 188 ? 8.048 32.579 31.864 1.00 54.34 188 ARG A CA 1
ATOM 1532 C C . ARG A 1 188 ? 7.967 31.203 31.226 1.00 54.34 188 ARG A C 1
ATOM 1534 O O . ARG A 1 188 ? 7.358 31.028 30.173 1.00 54.34 188 ARG A O 1
ATOM 1541 N N . ALA A 1 189 ? 8.588 30.223 31.882 1.00 51.69 189 ALA A N 1
ATOM 1542 C CA . ALA A 1 189 ? 8.431 28.820 31.530 1.00 51.69 189 ALA A CA 1
ATOM 1543 C C . ALA A 1 189 ? 6.952 28.419 31.676 1.00 51.69 189 ALA A C 1
ATOM 1545 O O . ALA A 1 189 ? 6.288 28.811 32.634 1.00 51.69 189 ALA A O 1
ATOM 1546 N N . SER A 1 190 ? 6.429 27.661 30.711 1.00 54.81 190 SER A N 1
ATOM 1547 C CA . SER A 1 190 ? 5.067 27.129 30.783 1.00 54.81 190 SER A CA 1
ATOM 1548 C C . SER A 1 190 ? 4.992 26.066 31.877 1.00 54.81 190 SER A C 1
ATOM 1550 O O . SER A 1 190 ? 5.692 25.061 31.794 1.00 54.81 190 SER A O 1
ATOM 1552 N N . GLU A 1 191 ? 4.119 26.248 32.865 1.00 52.06 191 GLU A N 1
ATOM 1553 C CA . GLU A 1 191 ? 3.765 25.178 33.800 1.00 52.06 191 GLU A CA 1
ATOM 1554 C C . GLU A 1 191 ? 2.896 24.134 33.085 1.00 52.06 191 GLU A C 1
ATOM 1556 O O . GLU A 1 191 ? 1.965 24.476 32.347 1.00 52.06 191 GLU A O 1
ATOM 1561 N N . ALA A 1 192 ? 3.221 22.854 33.276 1.00 49.66 192 ALA A N 1
ATOM 1562 C CA . ALA A 1 192 ? 2.419 21.750 32.769 1.00 49.66 192 ALA A CA 1
ATOM 1563 C C . ALA A 1 192 ? 1.052 21.762 33.464 1.00 49.66 192 ALA A C 1
ATOM 1565 O O . ALA A 1 192 ? 0.955 21.674 34.690 1.00 49.66 192 ALA A O 1
ATOM 1566 N N . LYS A 1 193 ? -0.018 21.881 32.676 1.00 48.59 193 LYS A N 1
ATOM 1567 C CA . LYS A 1 193 ? -1.388 21.919 33.183 1.00 48.59 193 LYS A CA 1
ATOM 1568 C C . LYS A 1 193 ? -1.877 20.479 33.374 1.00 48.59 193 LYS A C 1
ATOM 1570 O O . LYS A 1 193 ? -2.528 19.930 32.504 1.00 48.59 193 LYS A O 1
ATOM 1575 N N . THR A 1 194 ? -1.482 19.890 34.503 1.00 46.03 194 THR A N 1
ATOM 1576 C CA . THR A 1 194 ? -2.039 18.657 35.092 1.00 46.03 194 THR A CA 1
ATOM 1577 C C . THR A 1 194 ? -1.980 17.404 34.198 1.00 46.03 194 THR A C 1
ATOM 1579 O O . THR A 1 194 ? -2.867 17.147 33.396 1.00 46.03 194 THR A O 1
ATOM 1582 N N . MET A 1 195 ? -0.957 16.566 34.398 1.00 48.47 195 MET A N 1
ATOM 1583 C CA . MET A 1 195 ? -0.914 15.198 33.862 1.00 48.47 195 MET A CA 1
ATOM 1584 C C . MET A 1 195 ? -1.645 14.261 34.834 1.00 48.47 195 MET A C 1
ATOM 1586 O O . MET A 1 195 ? -1.374 14.298 36.036 1.00 48.47 195 MET A O 1
ATOM 1590 N N . CYS A 1 196 ? -2.566 13.434 34.337 1.00 42.78 196 CYS A N 1
ATOM 1591 C CA . CYS A 1 196 ? -3.184 12.363 35.116 1.00 42.78 196 CYS A CA 1
ATOM 1592 C C . CYS A 1 196 ? -2.729 11.018 34.546 1.00 42.78 196 CYS A C 1
ATOM 1594 O O . CYS A 1 196 ? -3.074 10.666 33.420 1.00 42.78 196 CYS A O 1
ATOM 1596 N N . THR A 1 197 ? -1.951 10.279 35.333 1.00 42.94 197 THR A N 1
ATOM 1597 C CA . THR A 1 197 ? -1.595 8.888 35.044 1.00 42.94 197 THR A CA 1
ATOM 1598 C C . THR A 1 197 ? -2.493 7.997 35.888 1.00 42.94 197 THR A C 1
ATOM 1600 O O . THR A 1 197 ? -2.544 8.163 37.107 1.00 42.94 197 THR A O 1
ATOM 1603 N N . ILE A 1 198 ? -3.205 7.069 35.251 1.00 46.59 198 ILE A N 1
ATOM 1604 C CA . ILE A 1 198 ? -3.963 6.027 35.948 1.00 46.59 198 ILE A CA 1
ATOM 1605 C C . ILE A 1 198 ? -3.231 4.707 35.698 1.00 46.59 198 ILE A C 1
ATOM 1607 O O . ILE A 1 198 ? -3.075 4.284 34.552 1.00 46.59 198 ILE A O 1
ATOM 1611 N N . GLU A 1 199 ? -2.757 4.087 36.775 1.00 37.16 199 GLU A N 1
ATOM 1612 C CA . GLU A 1 199 ? -2.171 2.744 36.768 1.00 37.16 199 GLU A CA 1
ATOM 1613 C C . GLU A 1 199 ? -3.292 1.729 37.037 1.00 37.16 199 GLU A C 1
ATOM 1615 O O . GLU A 1 199 ? -4.028 1.884 38.018 1.00 37.16 199 GLU A O 1
ATOM 1620 N N . LEU A 1 200 ? -3.456 0.739 36.151 1.00 47.25 200 LEU A N 1
ATOM 1621 C CA . LEU A 1 200 ? -4.450 -0.338 36.263 1.00 47.25 200 LEU A CA 1
ATOM 1622 C C . LEU A 1 200 ? -3.776 -1.713 36.228 1.00 47.25 200 LEU A C 1
ATOM 1624 O O . LEU A 1 200 ? -2.870 -1.918 35.385 1.00 47.25 200 LEU A O 1
#

Organism: NCBI:txid174260

pLDDT: mean 79.68, std 19.37, range [33.06, 97.81]

Secondary structure (DSSP, 8-state):
-PPP----------------HHHHHHHHHHHHIIIIIIS--SPPP--HHHHHHHHHHHT-SSHHHHHHHHH--TTS-HHHHHHHHHHHHHHHHHHHHHH-TT--HHHHHHHHHHHHTT--HHHHHHHHHTTSS--HHHHHHHHHHHHHHHHHHHHHHHHHHHHHTPPPEEEE--GGGTT------SS-PPPP---EEEE-

Sequence (200 aa):
MPKGDTRTQTQWKDIPSRCDMKQELTMVENKIYSEFVMNKESYNEYEPGRFREFCISAGAKTLFDTILSAVTTSRHSTDRINLNQKRVVSIIYNMCYCMSQTCNPLQIDHALYLRSSQINQQGLETEHIMGHPCARRTVNDVVNTLSQKHGQSFEDFINEATRHKWLLVLIIDDYTSIHTKRRPQEERASEAKTMCTIEL

Foldseek 3Di:
DDDDDPPPPPDPPDPDPPQPLVVLLVLLLVLLCVDCQPPVPDQDDQQLVVVQVSSVVSVRNCNLVVQLVVCDDPPDDPVRSNVSSSVSSVVSLLVSCVVPVSSANQQLVVLVVCVVVVPDPVRSVVCVVVSGHDDPVVNVVVVVVCVVCVVVVVVVVVVVCVVVVNWDKDWDDPPVPPPPPPPPPDPDDDDDDDTDIDTD